Protein AF-0000000077536628 (afdb_homodimer)

Nearest PDB structures (foldseek):
  3d8p-assembly1_A  TM=7.858E-01  e=2.290E-11  Staphylococcus aureus subsp. aureus Mu50
  3d8p-assembly2_B  TM=7.811E-01  e=2.752E-11  Staphylococcus aureus subsp. aureus Mu50
  2fia-assembly1_A  TM=7.772E-01  e=4.572E-08  Enterococcus faecalis V583
  2vzy-assembly1_D  TM=6.777E-01  e=1.296E-07  Mycobacterium tuberculosis H37Rv
  2wpw-assembly3_C  TM=7.187E-01  e=2.455E-06  Streptomyces clavuligerus

pLDDT: mean 95.27, std 11.76, range [29.58, 98.94]

Secondary structure (DSSP, 8-state):
-------PPPEEEE--TTHHHHHHHHHHHHHHHHH---HHHHHHHHHHHHHHHHH--TTT-EEEEEEETTEEEEEEEEEE-SSTTEEEEEEEEE-GGGTTTTHHHHHHHHHHHHHHHHT-SEEEEEEETT-HHHHHHHHHHT-EEEEEEEE-TTSS-EEEEEEEEE---/-------PPPEEEE--TTHHHHHHHHHHHHHHHHH---HHHHHHHHHHHHHHHHH--TTT-EEEEEEETTEEEEEEEEEE-SSTTEEEEEEEEE-GGGTTTTHHHHHHHHHHHHHHHHT-SEEEEEEETT-HHHHHHHHHHT-EEEEEEEE-TTSS-EEEEEEEEE---

Radius of gyration: 22.09 Å; Cα contacts (8 Å, |Δi|>4): 638; chains: 2; bounding box: 43×66×66 Å

Organism: Fusarium solani (NCBI:txid169388)

Foldseek 3Di:
DPPPPPQFDKDKDFDDPPVLVVLLVVCQVCCCVPPVFACVVSVVSNVVSVCCVVPPDPLAKTKMFIDTPNHTFWIKIWAPDPDPLEIEIDRTDGDPVCPPVCPSLVRVVVRLVSSVSSRRFKYKYKDWPVPVSNVVSCVVVAKDWDDKDWDCSGPDTTIMTMIMHGNND/DPPPPPQFDKDKDFDDPPVLVVLLVVCQVCCCVPPVFACVVSVVSNVVSVCCVVPPDPLAKTKMFIDTPNHTFWIKIWAPDPDPLEIEIDRTDGDPVCPPVCPSLVRVVVRLVSSVSSRRFKYKYKDWPVPVSNVVSCVVVAKDWDDKDWDCSGPDTTIMTMIMHGNPD

Sequence (338 aa):
MTSLHPSSQIIIRTHRSGDMGLITQRHGILYSKEYGFDQRFEALIARITADFIDNLQPNLERCWIAEKDDEFLGCIMLVHDKQPGVAKLRLLLVEEKARGLGVGSSLIQQCITFAKEAGYTRINLWTQSMLEGARRLYSKAGFKLVEKEDHDSWGVKMTGEMWQMDLTNMTSLHPSSQIIIRTHRSGDMGLITQRHGILYSKEYGFDQRFEALIARITADFIDNLQPNLERCWIAEKDDEFLGCIMLVHDKQPGVAKLRLLLVEEKARGLGVGSSLIQQCITFAKEAGYTRINLWTQSMLEGARRLYSKAGFKLVEKEDHDSWGVKMTGEMWQMDLTN

Structure (mmCIF, N/CA/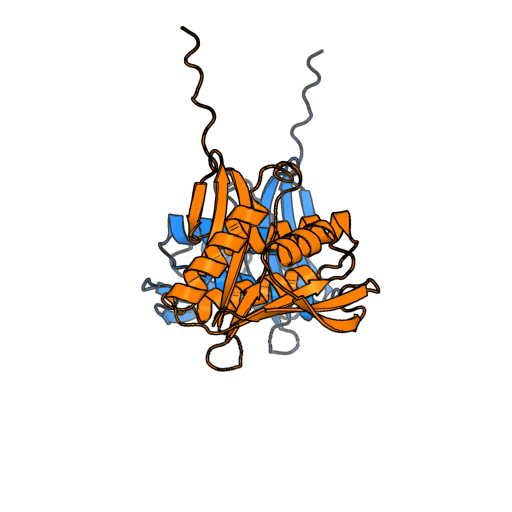C/O backbone):
data_AF-0000000077536628-model_v1
#
loop_
_entity.id
_entity.type
_entity.pdbx_description
1 polymer 'Acyl-CoA N-acyltransferase'
#
loop_
_atom_site.group_PDB
_atom_site.id
_atom_site.type_symbol
_atom_site.label_atom_id
_atom_site.label_alt_id
_atom_site.label_comp_id
_atom_site.label_asym_id
_atom_site.label_entity_id
_atom_site.label_seq_id
_atom_site.pdbx_PDB_ins_code
_atom_site.Cartn_x
_atom_site.Cartn_y
_atom_site.Cartn_z
_atom_site.occupancy
_atom_site.B_iso_or_equiv
_atom_site.auth_seq_id
_atom_site.auth_comp_id
_atom_site.auth_asym_id
_atom_site.auth_atom_id
_atom_site.pdbx_PDB_model_num
ATOM 1 N N . MET A 1 1 ? -10.039 -30.844 31.688 1 29.58 1 MET A N 1
ATOM 2 C CA . MET A 1 1 ? -10.188 -31.078 30.266 1 29.58 1 MET A CA 1
ATOM 3 C C . MET A 1 1 ? -9.625 -29.922 29.453 1 29.58 1 MET A C 1
ATOM 5 O O . MET A 1 1 ? -10.133 -28.797 29.531 1 29.58 1 MET A O 1
ATOM 9 N N . THR A 1 2 ? -8.305 -29.797 29.312 1 35.03 2 THR A N 1
ATOM 10 C CA . THR A 1 2 ? -7.574 -28.75 28.609 1 35.03 2 THR A CA 1
ATOM 11 C C . THR A 1 2 ? -8.148 -28.547 27.203 1 35.03 2 THR A C 1
ATOM 13 O O . THR A 1 2 ? -8.141 -29.453 26.391 1 35.03 2 THR A O 1
ATOM 16 N N . SER A 1 3 ? -9.211 -27.844 27.125 1 37.62 3 SER A N 1
ATOM 17 C CA . SER A 1 3 ? -9.844 -27.562 25.844 1 37.62 3 SER A CA 1
ATOM 18 C C . SER A 1 3 ? -8.797 -27.219 24.781 1 37.62 3 SER A C 1
ATOM 20 O O . SER A 1 3 ? -8.086 -26.219 24.906 1 37.62 3 SER A O 1
ATOM 22 N N . LEU A 1 4 ? -8.023 -28.172 24.281 1 40.53 4 LEU A N 1
ATOM 23 C CA . LEU A 1 4 ? -7.133 -28.031 23.141 1 40.53 4 LEU A CA 1
ATOM 24 C C . LEU A 1 4 ? -7.738 -27.094 22.094 1 40.53 4 LEU A C 1
ATOM 26 O O . LEU A 1 4 ? -8.828 -27.344 21.578 1 40.53 4 LEU A O 1
ATOM 30 N N . HIS A 1 5 ? -7.672 -25.828 22.172 1 43.94 5 HIS A N 1
ATOM 31 C CA . HIS A 1 5 ? -8.039 -25 21.031 1 43.94 5 HIS A CA 1
ATOM 32 C C . HIS A 1 5 ? -7.781 -25.719 19.719 1 43.94 5 HIS A C 1
ATOM 34 O O . HIS A 1 5 ? -6.656 -26.156 19.453 1 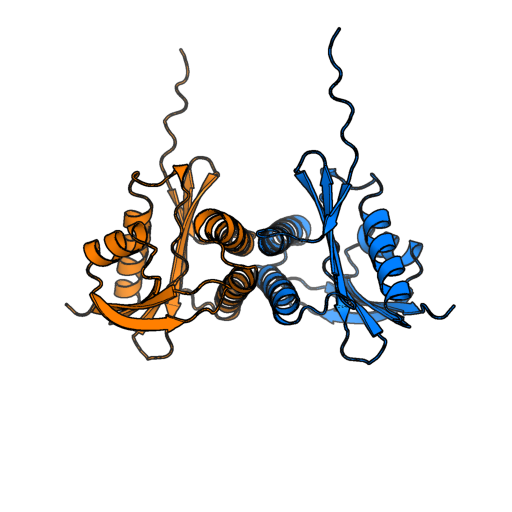43.94 5 HIS A O 1
ATOM 40 N N . PRO A 1 6 ? -8.594 -26.453 19.016 1 48.59 6 PRO A N 1
ATOM 41 C CA . PRO A 1 6 ? -8.328 -27.188 17.766 1 48.59 6 PRO A CA 1
ATOM 42 C C . PRO A 1 6 ? -7.383 -26.438 16.844 1 48.59 6 PRO A C 1
ATOM 44 O O . PRO A 1 6 ? -7.352 -25.203 16.828 1 48.59 6 PRO A O 1
ATOM 47 N N . SER A 1 7 ? -6.105 -26.859 16.594 1 56.34 7 SER A N 1
ATOM 48 C CA . SER A 1 7 ? -5.145 -26.328 15.641 1 56.34 7 SER A CA 1
ATOM 49 C C . SER A 1 7 ? -5.848 -25.641 14.469 1 56.34 7 SER A C 1
ATOM 51 O O . SER A 1 7 ? -6.586 -26.297 13.719 1 56.34 7 SER A O 1
ATOM 53 N N . SER A 1 8 ? -6.145 -24.406 14.508 1 74.25 8 SER A N 1
ATOM 54 C CA . SER A 1 8 ? -6.914 -23.672 13.508 1 74.25 8 SER A CA 1
ATOM 55 C C . SER A 1 8 ? -6.371 -23.906 12.109 1 74.25 8 SER A C 1
ATOM 57 O O . SER A 1 8 ? -5.168 -24.109 11.922 1 74.25 8 SER A O 1
ATOM 59 N N . GLN A 1 9 ? -7.125 -24.359 11.195 1 89.69 9 GLN A N 1
ATOM 60 C CA . GLN A 1 9 ? -6.836 -24.672 9.805 1 89.69 9 GLN A CA 1
ATOM 61 C C . GLN A 1 9 ? -6.5 -23.406 9.016 1 89.69 9 GLN A C 1
ATOM 63 O O . GLN A 1 9 ? -6.977 -22.312 9.344 1 89.69 9 GLN A O 1
ATOM 68 N N . ILE A 1 10 ? -5.504 -23.5 8.148 1 95.31 10 ILE A N 1
ATOM 69 C CA . ILE A 1 10 ? -5.23 -22.438 7.184 1 95.31 10 ILE A CA 1
ATOM 70 C C . ILE A 1 10 ? -6.465 -22.203 6.312 1 95.31 10 ILE A C 1
ATOM 72 O O . ILE A 1 10 ? -7.059 -23.141 5.797 1 95.31 10 ILE A O 1
ATOM 76 N N . ILE A 1 11 ? -6.887 -21.031 6.262 1 96.88 11 ILE A N 1
ATOM 77 C CA . ILE A 1 11 ? -8.008 -20.688 5.395 1 96.88 11 ILE A CA 1
ATOM 78 C C . ILE A 1 11 ? -7.531 -19.781 4.262 1 96.88 11 ILE A C 1
ATOM 80 O O . ILE A 1 11 ? -6.602 -18.984 4.441 1 96.88 11 ILE A O 1
ATOM 84 N N . ILE A 1 12 ? -8.102 -19.844 3.105 1 98.06 12 ILE A N 1
ATOM 85 C CA . ILE A 1 12 ? -7.891 -18.953 1.968 1 98.06 12 ILE A CA 1
ATOM 86 C C . ILE A 1 12 ? -9.156 -18.141 1.709 1 98.06 12 ILE A C 1
ATOM 88 O O . ILE A 1 12 ? -10.234 -18.703 1.517 1 98.06 12 ILE A O 1
ATOM 92 N N . ARG A 1 13 ? -9.047 -16.891 1.772 1 98.25 13 ARG A N 1
ATOM 93 C CA . ARG A 1 13 ? -10.18 -15.992 1.573 1 98.25 13 ARG A CA 1
ATOM 94 C C . ARG A 1 13 ? -9.859 -14.93 0.526 1 98.25 13 ARG A C 1
ATOM 96 O O . ARG A 1 13 ? -8.703 -14.773 0.128 1 98.25 13 ARG A O 1
ATOM 103 N N . THR A 1 14 ? -10.93 -14.203 0.078 1 98.19 14 THR A N 1
ATOM 104 C CA . THR A 1 14 ? -10.711 -13.055 -0.791 1 98.19 14 THR A CA 1
ATOM 105 C C . THR A 1 14 ? -10.367 -11.812 0.03 1 98.19 14 THR A C 1
ATOM 107 O O . THR A 1 14 ? -10.406 -11.852 1.262 1 98.19 14 THR A O 1
ATOM 110 N N . HIS A 1 15 ? -9.977 -10.75 -0.662 1 98.44 15 HIS A N 1
ATOM 111 C CA . HIS A 1 15 ? -9.406 -9.578 0.001 1 98.44 15 HIS A CA 1
ATOM 112 C C . HIS A 1 15 ? -10.477 -8.766 0.706 1 98.44 15 HIS A C 1
ATOM 114 O O . HIS A 1 15 ? -11.641 -8.766 0.292 1 98.44 15 HIS A O 1
ATOM 120 N N . ARG A 1 16 ? -10.109 -8.102 1.769 1 98.06 16 ARG A N 1
ATOM 121 C CA . ARG A 1 16 ? -10.898 -7.121 2.508 1 98.06 16 ARG A CA 1
ATOM 122 C C . ARG A 1 16 ? -10.109 -5.832 2.717 1 98.06 16 ARG A C 1
ATOM 124 O O . ARG A 1 16 ? -8.93 -5.754 2.361 1 98.06 16 ARG A O 1
ATOM 131 N N . SER A 1 17 ? -10.82 -4.82 3.322 1 98.25 17 SER A N 1
ATOM 132 C CA . SER A 1 17 ? -10.164 -3.547 3.586 1 98.25 17 SER A CA 1
ATOM 133 C C . SER A 1 17 ? -8.891 -3.74 4.398 1 98.25 17 SER A C 1
ATOM 135 O O . SER A 1 17 ? -8.883 -4.469 5.395 1 98.25 17 SER A O 1
ATOM 137 N N . GLY A 1 18 ? -7.855 -3.162 3.939 1 98.69 18 GLY A N 1
ATOM 138 C CA . GLY A 1 18 ? -6.566 -3.254 4.613 1 98.69 18 GLY A CA 1
ATOM 139 C C . GLY A 1 18 ? -5.633 -4.262 3.977 1 98.69 18 GLY A C 1
ATOM 140 O O . GLY A 1 18 ? -4.414 -4.176 4.145 1 98.69 18 GLY A O 1
ATOM 141 N N . ASP A 1 19 ? -6.156 -5.207 3.232 1 98.88 19 ASP A N 1
ATOM 142 C CA . ASP A 1 19 ? -5.348 -6.301 2.703 1 98.88 19 ASP A CA 1
ATOM 143 C C . ASP A 1 19 ? -4.375 -5.801 1.639 1 98.88 19 ASP A C 1
ATOM 145 O O . ASP A 1 19 ? -3.25 -6.297 1.534 1 98.88 19 ASP A O 1
ATOM 149 N N . MET A 1 20 ? -4.793 -4.809 0.819 1 98.94 20 MET A N 1
ATOM 150 C CA . MET A 1 20 ? -3.887 -4.281 -0.196 1 98.94 20 MET A CA 1
ATOM 151 C C . MET A 1 20 ? -2.674 -3.619 0.449 1 98.94 20 MET A C 1
ATOM 153 O O . MET A 1 20 ? -1.545 -3.799 -0.012 1 98.94 20 MET A O 1
ATOM 157 N N . GLY A 1 21 ? -2.945 -2.887 1.506 1 98.94 21 GLY A N 1
ATOM 158 C CA . GLY A 1 21 ? -1.84 -2.32 2.262 1 98.94 21 GLY A CA 1
ATOM 159 C C . GLY A 1 21 ? -0.946 -3.373 2.891 1 98.94 21 GLY A C 1
ATOM 160 O O . GLY A 1 21 ? 0.279 -3.234 2.891 1 98.94 21 GLY A O 1
ATOM 161 N N . LEU A 1 22 ? -1.545 -4.402 3.436 1 98.88 22 LEU A N 1
ATOM 162 C CA . LEU A 1 22 ? -0.787 -5.48 4.059 1 98.88 22 LEU A CA 1
ATOM 163 C C . LEU A 1 22 ? 0.107 -6.18 3.041 1 98.88 22 LEU A C 1
ATOM 165 O O . LEU A 1 22 ? 1.285 -6.426 3.307 1 98.88 22 LEU A O 1
ATOM 169 N N . ILE A 1 23 ? -0.472 -6.508 1.891 1 98.94 23 ILE A N 1
ATOM 170 C CA . ILE A 1 23 ? 0.288 -7.117 0.804 1 98.94 23 ILE A CA 1
ATOM 171 C C . ILE A 1 23 ? 1.48 -6.23 0.45 1 98.94 23 ILE A C 1
ATOM 173 O O . ILE A 1 23 ? 2.609 -6.715 0.343 1 98.94 23 ILE A O 1
ATOM 177 N N . THR A 1 24 ? 1.251 -4.941 0.312 1 98.94 24 THR A N 1
ATOM 178 C CA . THR A 1 24 ? 2.291 -3.98 -0.038 1 98.94 24 THR A CA 1
ATOM 179 C C . THR A 1 24 ? 3.363 -3.926 1.045 1 98.94 24 THR A C 1
ATOM 181 O O . THR A 1 24 ? 4.559 -3.969 0.746 1 98.94 24 THR A O 1
ATOM 184 N N . GLN A 1 25 ? 2.943 -3.902 2.293 1 98.94 25 GLN A N 1
ATOM 185 C CA . GLN A 1 25 ? 3.85 -3.814 3.432 1 98.94 25 GLN A CA 1
ATOM 186 C C . GLN A 1 25 ? 4.758 -5.039 3.508 1 98.94 25 GLN A C 1
ATOM 188 O O . GLN A 1 25 ? 5.977 -4.91 3.639 1 98.94 25 GLN A O 1
ATOM 193 N N . ARG A 1 26 ? 4.156 -6.211 3.441 1 98.88 26 ARG A N 1
ATOM 194 C CA . ARG A 1 26 ? 4.918 -7.441 3.611 1 98.88 26 ARG A CA 1
ATOM 195 C C . ARG A 1 26 ? 5.91 -7.633 2.471 1 98.88 26 ARG A C 1
ATOM 197 O O . ARG A 1 26 ? 7.051 -8.047 2.693 1 98.88 26 ARG A O 1
ATOM 204 N N . HIS A 1 27 ? 5.484 -7.328 1.21 1 98.88 27 HIS A N 1
ATOM 205 C CA . HIS A 1 27 ? 6.43 -7.359 0.101 1 98.88 27 HIS A CA 1
ATOM 206 C C . HIS A 1 27 ? 7.594 -6.402 0.339 1 98.88 27 HIS A C 1
ATOM 208 O O . HIS A 1 27 ? 8.758 -6.777 0.175 1 98.88 27 HIS A O 1
ATOM 214 N N . GLY A 1 28 ? 7.262 -5.148 0.715 1 98.81 28 GLY A N 1
ATOM 215 C CA . GLY A 1 28 ? 8.305 -4.164 0.958 1 98.81 28 GLY A CA 1
ATOM 216 C C . GLY A 1 28 ? 9.32 -4.613 1.99 1 98.81 28 GLY A C 1
ATOM 217 O O . GLY A 1 28 ? 10.531 -4.477 1.78 1 98.81 28 GLY A O 1
ATOM 218 N N . ILE A 1 29 ? 8.867 -5.172 3.096 1 98.69 29 ILE A N 1
ATOM 219 C CA . ILE A 1 29 ? 9.727 -5.566 4.203 1 98.69 29 ILE A CA 1
ATOM 220 C C . ILE A 1 29 ? 10.562 -6.781 3.799 1 98.69 29 ILE A C 1
ATOM 222 O O . ILE A 1 29 ? 11.789 -6.766 3.906 1 98.69 29 ILE A O 1
ATOM 226 N N . LEU A 1 30 ? 9.93 -7.844 3.32 1 98.5 30 LEU A N 1
ATOM 227 C CA . LEU A 1 30 ? 10.602 -9.125 3.086 1 98.5 30 LEU A CA 1
ATOM 228 C C . LEU A 1 30 ? 11.633 -9 1.972 1 98.5 30 LEU A C 1
ATOM 230 O O . LEU A 1 30 ? 12.742 -9.531 2.088 1 98.5 30 LEU A O 1
ATOM 234 N N . TYR A 1 31 ? 11.305 -8.305 0.866 1 98.44 31 TYR A N 1
ATOM 235 C CA . TYR A 1 31 ? 12.203 -8.211 -0.277 1 98.44 31 TYR A CA 1
ATOM 236 C C . TYR A 1 31 ? 13.375 -7.285 0.027 1 98.44 31 TYR A C 1
ATOM 238 O O . TYR A 1 31 ? 14.484 -7.496 -0.466 1 98.44 31 TYR A O 1
ATOM 246 N N . SER A 1 32 ? 13.133 -6.242 0.83 1 98.44 32 SER A N 1
ATOM 247 C CA . SER A 1 32 ? 14.25 -5.434 1.297 1 98.44 32 SER A CA 1
ATOM 248 C C . SER A 1 32 ? 15.18 -6.238 2.199 1 98.44 32 SER A C 1
ATOM 250 O O . SER A 1 32 ? 16.391 -6.246 2.002 1 98.44 32 SER A O 1
ATOM 252 N N . LYS A 1 33 ? 14.617 -6.953 3.117 1 98.12 33 LYS A N 1
ATOM 253 C CA . LYS A 1 33 ? 15.375 -7.707 4.109 1 98.12 33 LYS A CA 1
ATOM 254 C C . LYS A 1 33 ? 16.141 -8.859 3.463 1 98.12 33 LYS A C 1
ATOM 256 O O . LYS A 1 33 ? 17.312 -9.07 3.752 1 98.12 33 LYS A O 1
ATOM 261 N N . GLU A 1 34 ? 15.516 -9.586 2.584 1 97.31 34 GLU A N 1
ATOM 262 C CA . GLU A 1 34 ? 16.078 -10.828 2.072 1 97.31 34 GLU A CA 1
ATOM 263 C C . GLU A 1 34 ? 16.922 -10.586 0.824 1 97.31 34 GLU A C 1
ATOM 265 O O . GLU A 1 34 ? 17.891 -11.305 0.564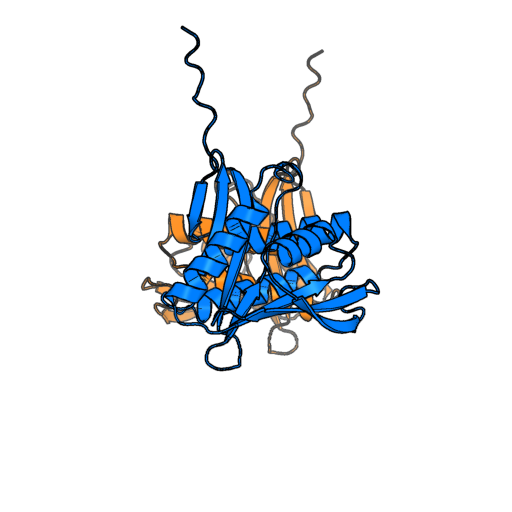 1 97.31 34 GLU A O 1
ATOM 270 N N . TYR A 1 35 ? 16.578 -9.516 0.059 1 97.5 35 TYR A N 1
ATOM 271 C CA . TYR A 1 35 ? 17.219 -9.422 -1.254 1 97.5 35 TYR A CA 1
ATOM 272 C C . TYR A 1 35 ? 17.797 -8.031 -1.477 1 97.5 35 TYR A C 1
ATOM 274 O O . TYR A 1 35 ? 18.391 -7.762 -2.523 1 97.5 35 TYR A O 1
ATOM 282 N N . GLY A 1 36 ? 17.562 -7.09 -0.567 1 98 36 GLY A N 1
ATOM 283 C CA . GLY A 1 36 ? 18.172 -5.77 -0.633 1 98 36 GLY A CA 1
ATOM 284 C C . GLY A 1 36 ? 17.453 -4.824 -1.572 1 98 36 GLY A C 1
ATOM 285 O O . GLY A 1 36 ? 18.016 -3.814 -1.998 1 98 36 GLY A O 1
ATOM 286 N N . PHE A 1 37 ? 16.203 -5.125 -1.938 1 98.31 37 PHE A N 1
ATOM 287 C CA . PHE A 1 37 ? 15.445 -4.238 -2.82 1 98.31 37 PHE A CA 1
ATOM 288 C C . PHE A 1 37 ? 15.18 -2.898 -2.143 1 98.31 37 PHE A C 1
ATOM 290 O O . PHE A 1 37 ? 14.867 -2.854 -0.95 1 98.31 37 PHE A O 1
ATOM 297 N N . ASP A 1 38 ? 15.281 -1.852 -2.945 1 97.94 38 ASP A N 1
ATOM 298 C CA . ASP A 1 38 ? 14.977 -0.547 -2.367 1 97.94 38 ASP A CA 1
ATOM 299 C C . ASP A 1 38 ? 13.477 -0.258 -2.422 1 97.94 38 ASP A C 1
ATOM 301 O O . ASP A 1 38 ? 12.688 -1.119 -2.814 1 97.94 38 ASP A O 1
ATOM 305 N N . GLN A 1 39 ? 13.055 0.885 -2.041 1 98.44 39 GLN A N 1
ATOM 306 C CA . GLN A 1 39 ? 11.648 1.199 -1.777 1 98.44 39 GLN A CA 1
ATOM 307 C C . GLN A 1 39 ? 10.867 1.337 -3.078 1 98.44 39 GLN A C 1
ATOM 309 O O . GLN A 1 39 ? 9.633 1.344 -3.064 1 98.44 39 GLN A O 1
ATOM 314 N N . ARG A 1 40 ? 11.547 1.496 -4.176 1 98.56 40 ARG A N 1
ATOM 315 C CA . ARG A 1 40 ? 10.852 1.557 -5.457 1 98.56 40 ARG A CA 1
ATOM 316 C C . ARG A 1 40 ? 10.086 0.268 -5.723 1 98.56 40 ARG A C 1
ATOM 318 O O . ARG A 1 40 ? 9.062 0.28 -6.41 1 98.56 40 ARG A O 1
ATOM 325 N N . PHE A 1 41 ? 10.578 -0.855 -5.164 1 98.81 41 PHE A N 1
ATOM 326 C CA . PHE A 1 41 ? 9.844 -2.113 -5.273 1 98.81 41 PHE A CA 1
ATOM 327 C C . PHE A 1 41 ? 8.523 -2.041 -4.52 1 98.81 41 PHE A C 1
ATOM 329 O O . PHE A 1 41 ? 7.488 -2.463 -5.031 1 98.81 41 PHE A O 1
ATOM 336 N N . GLU A 1 42 ? 8.531 -1.554 -3.281 1 98.88 42 GLU A N 1
ATOM 337 C CA . GLU A 1 42 ? 7.305 -1.352 -2.51 1 98.88 42 GLU A CA 1
ATOM 338 C C . GLU A 1 42 ? 6.324 -0.454 -3.258 1 98.88 42 GLU A C 1
ATOM 340 O O . GLU A 1 42 ? 5.113 -0.7 -3.246 1 98.88 42 GLU A O 1
ATOM 345 N N . ALA A 1 43 ? 6.816 0.569 -3.949 1 98.94 43 ALA A N 1
ATOM 346 C CA . ALA A 1 43 ? 5.977 1.451 -4.754 1 98.94 43 ALA A CA 1
ATOM 347 C C . ALA A 1 43 ? 5.32 0.688 -5.902 1 98.94 43 ALA A C 1
ATOM 349 O O . ALA A 1 43 ? 4.156 0.925 -6.227 1 98.94 43 ALA A O 1
ATOM 350 N N . LEU A 1 44 ? 6.113 -0.176 -6.527 1 98.88 44 LEU A N 1
ATOM 351 C CA . LEU A 1 44 ? 5.559 -1.002 -7.598 1 98.88 44 LEU A CA 1
ATOM 352 C C . LEU A 1 44 ? 4.398 -1.847 -7.082 1 98.88 44 LEU A C 1
ATOM 354 O O . LEU A 1 44 ? 3.344 -1.912 -7.715 1 98.88 44 LEU A O 1
ATOM 358 N N . ILE A 1 45 ? 4.586 -2.502 -5.918 1 98.94 45 ILE A N 1
ATOM 359 C CA . ILE A 1 45 ? 3.537 -3.332 -5.336 1 98.94 45 ILE A CA 1
ATOM 360 C C . ILE A 1 45 ? 2.305 -2.479 -5.051 1 98.94 45 ILE A C 1
ATOM 362 O O . ILE A 1 45 ? 1.177 -2.896 -5.32 1 98.94 45 ILE A O 1
ATOM 366 N N . ALA A 1 46 ? 2.5 -1.315 -4.473 1 98.94 46 ALA A N 1
ATOM 367 C CA . ALA A 1 46 ? 1.396 -0.399 -4.199 1 98.94 46 ALA A CA 1
ATOM 368 C C . ALA A 1 46 ? 0.625 -0.076 -5.477 1 98.94 46 ALA A C 1
ATOM 370 O O . ALA A 1 46 ? -0.606 -0.017 -5.469 1 98.94 46 ALA A O 1
ATOM 371 N N . ARG A 1 47 ? 1.314 0.164 -6.559 1 98.88 47 ARG A N 1
ATOM 372 C CA . ARG A 1 47 ? 0.661 0.47 -7.824 1 98.88 47 ARG A CA 1
ATOM 373 C C . ARG A 1 47 ? -0.137 -0.726 -8.336 1 98.88 47 ARG A C 1
ATOM 375 O O . ARG A 1 47 ? -1.251 -0.567 -8.836 1 98.88 47 ARG A O 1
ATOM 382 N N . ILE A 1 48 ? 0.444 -1.865 -8.211 1 98.88 48 ILE A N 1
ATOM 383 C CA . ILE A 1 48 ? -0.238 -3.076 -8.656 1 98.88 48 ILE A CA 1
ATOM 384 C C . ILE A 1 48 ? -1.531 -3.258 -7.863 1 98.88 48 ILE A C 1
ATOM 386 O O . ILE A 1 48 ? -2.59 -3.514 -8.445 1 98.88 48 ILE A O 1
ATOM 390 N N . THR A 1 49 ? -1.493 -3.111 -6.52 1 98.94 49 THR A N 1
ATOM 391 C CA . THR A 1 49 ? -2.67 -3.328 -5.684 1 98.94 49 THR A CA 1
ATOM 392 C C . THR A 1 49 ? -3.711 -2.238 -5.922 1 98.94 49 THR A C 1
ATOM 394 O O . THR A 1 49 ? -4.914 -2.504 -5.887 1 98.94 49 THR A O 1
ATOM 397 N N . ALA A 1 50 ? -3.258 -1.003 -6.152 1 98.94 50 ALA A N 1
ATOM 398 C CA . ALA A 1 50 ? -4.188 0.077 -6.477 1 98.94 50 ALA A CA 1
ATOM 399 C C . ALA A 1 50 ? -4.906 -0.196 -7.797 1 98.94 50 ALA A C 1
ATOM 401 O O . ALA A 1 50 ? -6.125 -0.039 -7.891 1 98.94 50 ALA A O 1
ATOM 402 N N . ASP A 1 51 ? -4.164 -0.581 -8.836 1 98.81 51 ASP A N 1
ATOM 403 C CA . ASP A 1 51 ? -4.746 -0.909 -10.133 1 98.81 51 ASP A CA 1
ATOM 404 C C . ASP A 1 51 ? -5.777 -2.027 -10 1 98.81 51 ASP A C 1
ATOM 406 O O . ASP A 1 51 ? -6.82 -1.994 -10.656 1 98.81 51 ASP A O 1
ATOM 410 N N . PHE A 1 52 ? -5.457 -2.998 -9.242 1 98.88 52 PHE A N 1
ATOM 411 C CA . PHE A 1 52 ? -6.355 -4.125 -9.023 1 98.88 52 PHE A CA 1
ATOM 412 C C . PHE A 1 52 ? -7.711 -3.645 -8.508 1 98.88 52 PHE A C 1
ATOM 414 O O . PHE A 1 52 ? -8.75 -4.012 -9.055 1 98.88 52 PHE A O 1
ATOM 421 N N . ILE A 1 53 ? -7.664 -2.807 -7.488 1 98.81 53 ILE A N 1
ATOM 422 C CA . ILE A 1 53 ? -8.898 -2.318 -6.891 1 98.81 53 ILE A CA 1
ATOM 423 C C . ILE A 1 53 ? -9.656 -1.448 -7.895 1 98.81 53 ILE A C 1
ATOM 425 O O . ILE A 1 53 ? -10.859 -1.614 -8.086 1 98.81 53 ILE A O 1
ATOM 429 N N . ASP A 1 54 ? -8.93 -0.592 -8.57 1 98.19 54 ASP A N 1
ATOM 430 C CA . ASP A 1 54 ? -9.547 0.407 -9.438 1 98.19 54 ASP A CA 1
ATOM 431 C C . ASP A 1 54 ? -10.18 -0.246 -10.664 1 98.19 54 ASP A C 1
ATOM 433 O O . ASP A 1 54 ? -11.148 0.274 -11.219 1 98.19 54 ASP A O 1
ATOM 437 N N . ASN A 1 55 ? -9.648 -1.385 -11.055 1 97.5 55 ASN A N 1
ATOM 438 C CA . ASN A 1 55 ? -10.07 -1.981 -12.312 1 97.5 55 ASN A CA 1
ATOM 439 C C . ASN A 1 55 ? -10.688 -3.361 -12.109 1 97.5 55 ASN A C 1
ATOM 441 O O . ASN A 1 55 ? -10.867 -4.117 -13.062 1 97.5 55 ASN A O 1
ATOM 445 N N . LEU A 1 56 ? -11.039 -3.691 -10.984 1 98 56 LEU A N 1
ATOM 446 C CA . LEU A 1 56 ? -11.422 -5.051 -10.609 1 98 56 LEU A CA 1
ATOM 447 C C . LEU A 1 56 ? -12.625 -5.516 -11.422 1 98 56 LEU A C 1
ATOM 449 O O . LEU A 1 56 ? -13.664 -4.859 -11.43 1 98 56 LEU A O 1
ATOM 453 N N . GLN A 1 57 ? -12.43 -6.527 -12.164 1 97.69 57 GLN A N 1
ATOM 454 C CA . GLN A 1 57 ? -13.5 -7.332 -12.734 1 97.69 57 GLN A CA 1
ATOM 455 C C . GLN A 1 57 ? -13.664 -8.648 -11.984 1 97.69 57 GLN A C 1
ATOM 457 O O . GLN A 1 57 ? -12.953 -9.617 -12.25 1 97.69 57 GLN A O 1
ATOM 462 N N . PRO A 1 58 ? -14.664 -8.742 -11.133 1 96.94 58 PRO A N 1
ATOM 463 C CA . PRO A 1 58 ? -14.742 -9.836 -10.156 1 96.94 58 PRO A CA 1
ATOM 464 C C . PRO A 1 58 ? -14.875 -11.203 -10.82 1 96.94 58 PRO A C 1
ATOM 466 O O . PRO A 1 58 ? -14.539 -12.227 -10.211 1 96.94 58 PRO A O 1
ATOM 469 N N . ASN A 1 59 ? -15.375 -11.281 -11.992 1 97.31 59 ASN A N 1
ATOM 470 C CA . ASN A 1 59 ? -15.516 -12.555 -12.695 1 97.31 59 ASN A CA 1
ATOM 471 C C . ASN A 1 59 ? -14.211 -12.977 -13.359 1 97.31 59 ASN A C 1
ATOM 473 O O . ASN A 1 59 ? -14.07 -14.125 -13.781 1 97.31 59 ASN A O 1
ATOM 477 N N . LEU A 1 60 ? -13.188 -12.062 -13.461 1 98.31 60 LEU A N 1
ATOM 478 C CA . LEU A 1 60 ? -11.977 -12.336 -14.219 1 98.31 60 LEU A CA 1
ATOM 479 C C . LEU A 1 60 ? -10.742 -12.195 -13.336 1 98.31 60 LEU A C 1
ATOM 481 O O . LEU A 1 60 ? -9.664 -12.68 -13.688 1 98.31 60 LEU A O 1
ATOM 485 N N . GLU A 1 61 ? -10.844 -11.477 -12.258 1 98.81 61 GLU A N 1
ATOM 486 C CA . GLU A 1 61 ? -9.703 -11.148 -11.406 1 98.81 61 GLU A CA 1
ATOM 487 C C . GLU A 1 61 ? -10 -11.469 -9.938 1 98.81 61 GLU A C 1
ATOM 489 O O . GLU A 1 61 ? -11.156 -11.391 -9.508 1 98.81 61 GLU A O 1
ATOM 494 N N . ARG A 1 62 ? -9.008 -11.789 -9.234 1 98.75 62 ARG A N 1
ATOM 495 C CA . ARG A 1 62 ? -9.211 -12.102 -7.828 1 98.75 62 ARG A CA 1
ATOM 496 C C . ARG A 1 62 ? -7.902 -12.023 -7.051 1 98.75 62 ARG A C 1
ATOM 498 O O . ARG A 1 62 ? -6.828 -12.266 -7.609 1 98.75 62 ARG A O 1
ATOM 505 N N . CYS A 1 63 ? -7.98 -11.656 -5.832 1 98.94 63 CYS A N 1
ATOM 506 C CA . CYS A 1 63 ? -6.895 -11.695 -4.859 1 98.94 63 CYS A CA 1
ATOM 507 C C . CYS A 1 63 ? -7.215 -12.648 -3.717 1 98.94 63 CYS A C 1
ATOM 509 O O . CYS A 1 63 ? -8.289 -12.562 -3.115 1 98.94 63 CYS A O 1
ATOM 511 N N . TRP A 1 64 ? -6.34 -13.539 -3.449 1 98.88 64 TRP A N 1
ATOM 512 C CA . TRP A 1 64 ? -6.52 -14.484 -2.354 1 98.88 64 TRP A CA 1
ATOM 513 C C . TRP A 1 64 ? -5.516 -14.227 -1.235 1 98.88 64 TRP A C 1
ATOM 515 O O . TRP A 1 64 ? -4.352 -13.914 -1.498 1 98.88 64 TRP A O 1
ATOM 525 N N . ILE A 1 65 ? -5.973 -14.383 -0.047 1 98.88 65 ILE A N 1
ATOM 526 C CA .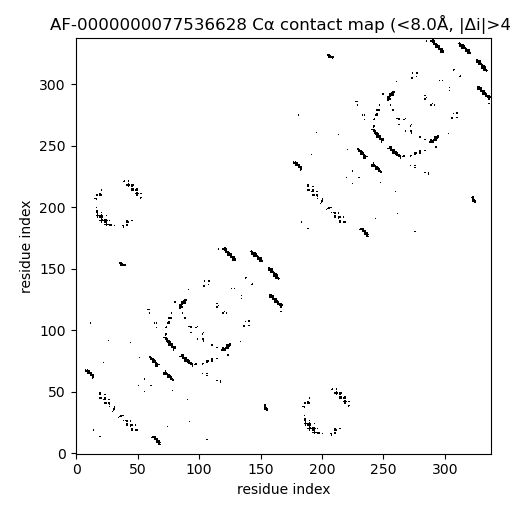 ILE A 1 65 ? -5.176 -14.258 1.17 1 98.88 65 ILE A CA 1
ATOM 527 C C . ILE A 1 65 ? -5.234 -15.57 1.956 1 98.88 65 ILE A C 1
ATOM 529 O O . ILE A 1 65 ? -6.32 -16.062 2.268 1 98.88 65 ILE A O 1
ATOM 533 N N . ALA A 1 66 ? -4.094 -16.125 2.229 1 98.81 66 ALA A N 1
ATOM 534 C CA . ALA A 1 66 ? -4 -17.25 3.154 1 98.81 66 ALA A CA 1
ATOM 535 C C . ALA A 1 66 ? -3.785 -16.766 4.586 1 98.81 66 ALA A C 1
ATOM 537 O O . ALA A 1 66 ? -2.92 -15.922 4.84 1 98.81 66 ALA A O 1
ATOM 538 N N . GLU A 1 67 ? -4.555 -17.234 5.48 1 98.06 67 GLU A N 1
ATOM 539 C CA . GLU A 1 67 ? -4.418 -16.812 6.871 1 98.06 67 GLU A CA 1
ATOM 540 C C . GLU A 1 67 ? -4.691 -17.969 7.832 1 98.06 67 GLU A C 1
ATOM 542 O O . GLU A 1 67 ? -5.328 -18.953 7.453 1 98.06 67 GLU A O 1
ATOM 547 N N . LYS A 1 68 ? -4.18 -17.922 8.977 1 96.88 68 LYS A N 1
ATOM 548 C CA . LYS A 1 68 ? -4.43 -18.812 10.102 1 96.88 68 LYS A CA 1
ATOM 549 C C . LYS A 1 68 ? -4.594 -18.031 11.406 1 96.88 68 LYS A C 1
ATOM 551 O O . LYS A 1 68 ? -3.697 -17.281 11.797 1 96.88 68 LYS A O 1
ATOM 556 N N . ASP A 1 69 ? -5.727 -18.172 12.125 1 93.88 69 ASP A N 1
ATOM 557 C CA . ASP A 1 69 ? -6.016 -17.438 13.352 1 93.88 69 ASP A CA 1
ATOM 558 C C . ASP A 1 69 ? -5.828 -15.93 13.156 1 93.88 69 ASP A C 1
ATOM 560 O O . ASP A 1 69 ? -5.137 -15.281 13.938 1 93.88 69 ASP A O 1
ATOM 564 N N . ASP A 1 70 ? -6.195 -15.438 12.008 1 91.38 70 ASP A N 1
ATOM 565 C CA . ASP A 1 70 ? -6.227 -14.031 11.641 1 91.38 70 ASP A CA 1
ATOM 566 C C . ASP A 1 70 ? -4.824 -13.5 11.359 1 91.38 70 ASP A C 1
ATOM 568 O O . ASP A 1 70 ? -4.613 -12.289 11.266 1 91.38 70 ASP A O 1
ATOM 572 N N . GLU A 1 71 ? -3.957 -14.492 11.273 1 96.31 71 GLU A N 1
ATOM 573 C CA . GLU A 1 71 ? -2.592 -14.117 10.914 1 96.31 71 GLU A CA 1
ATOM 574 C C . GLU A 1 71 ? -2.338 -14.328 9.43 1 96.31 71 GLU A C 1
ATOM 576 O O . GLU A 1 71 ? -2.646 -15.391 8.883 1 96.31 71 GLU A O 1
ATOM 581 N N . PHE A 1 72 ? -1.759 -13.383 8.859 1 98.19 72 PHE A N 1
ATOM 582 C CA . PHE A 1 72 ? -1.428 -13.414 7.441 1 98.19 72 PHE A CA 1
ATOM 583 C C . PHE A 1 72 ? -0.321 -14.422 7.164 1 98.19 72 PHE A C 1
ATOM 585 O O . PHE A 1 72 ? 0.747 -14.367 7.777 1 98.19 72 PHE A O 1
ATOM 592 N N . LEU A 1 73 ? -0.533 -15.32 6.207 1 98.69 73 LEU A N 1
ATOM 593 C CA . LEU A 1 73 ? 0.461 -16.328 5.852 1 98.69 73 LEU A CA 1
ATOM 594 C C . LEU A 1 73 ? 0.959 -16.125 4.426 1 98.69 73 LEU A C 1
ATOM 596 O O . LEU A 1 73 ? 2.059 -16.562 4.078 1 98.69 73 LEU A O 1
ATOM 600 N N . GLY A 1 74 ? 0.145 -15.508 3.594 1 98.81 74 GLY A N 1
ATOM 601 C CA . GLY A 1 74 ? 0.539 -15.305 2.207 1 98.81 74 GLY A CA 1
ATOM 602 C C . GLY A 1 74 ? -0.584 -14.773 1.34 1 98.81 74 GLY A C 1
ATOM 603 O O . GLY A 1 74 ? -1.701 -14.562 1.818 1 98.81 74 GLY A O 1
ATOM 604 N N . CYS A 1 75 ? -0.238 -14.523 0.062 1 98.94 75 CYS A N 1
ATOM 605 C CA . CYS A 1 75 ? -1.214 -13.961 -0.868 1 98.94 75 CYS A CA 1
ATOM 606 C C . CYS A 1 75 ? -0.849 -14.297 -2.309 1 98.94 75 CYS A C 1
ATOM 608 O O . CYS A 1 75 ? 0.264 -14.75 -2.582 1 98.94 75 CYS A O 1
ATOM 610 N N . ILE A 1 76 ? -1.76 -14.117 -3.184 1 98.94 76 ILE A N 1
ATOM 611 C CA . ILE A 1 76 ? -1.585 -14.211 -4.629 1 98.94 76 ILE A CA 1
ATOM 612 C C . ILE A 1 76 ? -2.699 -13.445 -5.336 1 98.94 76 ILE A C 1
ATOM 614 O O . ILE A 1 76 ? -3.777 -13.242 -4.77 1 98.94 76 ILE A O 1
ATOM 618 N N . MET A 1 77 ? -2.43 -12.977 -6.457 1 98.88 77 MET A N 1
ATOM 619 C CA . MET A 1 77 ? -3.393 -12.203 -7.234 1 98.88 77 MET A CA 1
ATOM 620 C C . MET A 1 77 ? -3.428 -12.68 -8.688 1 98.88 77 MET A C 1
ATOM 622 O O . MET A 1 77 ? -2.387 -12.984 -9.266 1 98.88 77 MET A O 1
ATOM 626 N N . LEU A 1 78 ? -4.562 -12.836 -9.25 1 98.88 78 LEU A N 1
ATOM 627 C CA . LEU A 1 78 ? -4.762 -13.07 -10.672 1 98.88 78 LEU A CA 1
ATOM 628 C C . LEU A 1 78 ? -5.492 -11.898 -11.32 1 98.88 78 LEU A C 1
ATOM 630 O O . LEU A 1 78 ? -6.578 -11.516 -10.875 1 98.88 78 LEU A O 1
ATOM 634 N N . VAL A 1 79 ? -4.914 -11.344 -12.328 1 98.81 79 VAL A N 1
ATOM 635 C CA . VAL A 1 79 ? -5.535 -10.227 -13.031 1 98.81 79 VAL A CA 1
ATOM 636 C C . VAL A 1 79 ? -5.566 -10.516 -14.531 1 98.81 79 VAL A C 1
ATOM 638 O O . VAL A 1 79 ? -4.926 -11.461 -15 1 98.81 79 VAL A O 1
ATOM 641 N N . HIS A 1 80 ? -6.371 -9.734 -15.242 1 97.88 80 HIS A N 1
ATOM 642 C CA . HIS A 1 80 ? -6.379 -9.805 -16.703 1 97.88 80 HIS A CA 1
ATOM 643 C C . HIS A 1 80 ? -5.098 -9.219 -17.281 1 97.88 80 HIS A C 1
ATOM 645 O O . HIS A 1 80 ? -4.656 -8.141 -16.875 1 97.88 80 HIS A O 1
ATOM 651 N N . ASP A 1 81 ? -4.488 -9.906 -18.188 1 96.81 81 ASP A N 1
ATOM 652 C CA . ASP A 1 81 ? -3.32 -9.391 -18.891 1 96.81 81 ASP A CA 1
ATOM 653 C C . ASP A 1 81 ? -3.732 -8.508 -20.062 1 96.81 81 ASP A C 1
ATOM 655 O O . ASP A 1 81 ? -4.922 -8.273 -20.281 1 96.81 81 ASP A O 1
ATOM 659 N N . LYS A 1 82 ? -2.807 -7.938 -20.719 1 92.25 82 LYS A N 1
ATOM 660 C CA . LYS A 1 82 ? -3.074 -7.047 -21.844 1 92.25 82 LYS A CA 1
ATOM 661 C C . LYS A 1 82 ? -3.689 -7.809 -23.016 1 92.25 82 LYS A C 1
ATOM 663 O O . LYS A 1 82 ? -4.531 -7.273 -23.734 1 92.25 82 LYS A O 1
ATOM 668 N N . GLN A 1 83 ? -3.305 -9.07 -23.172 1 94.12 83 GLN A N 1
ATOM 669 C CA . GLN A 1 83 ? -3.811 -9.898 -24.266 1 94.12 83 GLN A CA 1
ATOM 670 C C . GLN A 1 83 ? -5.129 -10.562 -23.891 1 94.12 83 GLN A C 1
ATOM 672 O O . GLN A 1 83 ? -5.266 -11.094 -22.781 1 94.12 83 GLN A O 1
ATOM 677 N N . PRO A 1 84 ? -6.059 -10.523 -24.891 1 94.5 84 PRO A N 1
ATOM 678 C CA . PRO A 1 84 ? -7.332 -11.195 -24.609 1 94.5 84 PRO A CA 1
ATOM 679 C C . PRO A 1 84 ? -7.152 -12.68 -24.266 1 94.5 84 PRO A C 1
ATOM 681 O O . PRO A 1 84 ? -6.34 -13.359 -24.906 1 94.5 84 PRO A O 1
ATOM 684 N N . GLY A 1 85 ? -7.844 -13.094 -23.297 1 96.81 85 GLY A N 1
ATOM 685 C CA . GLY A 1 85 ? -7.855 -14.508 -22.938 1 96.81 85 GLY A CA 1
ATOM 686 C C . GLY A 1 85 ? -6.648 -14.93 -22.125 1 96.81 85 GLY A C 1
ATOM 687 O O . GLY A 1 85 ? -6.488 -16.109 -21.797 1 96.81 85 GLY A O 1
ATOM 688 N N . VAL A 1 86 ? -5.801 -13.984 -21.781 1 98.5 86 VAL A N 1
ATOM 689 C CA . VAL A 1 86 ? -4.594 -14.281 -21.031 1 98.5 86 VAL A CA 1
ATOM 690 C C . VAL A 1 86 ? -4.66 -13.602 -19.656 1 98.5 86 VAL A C 1
ATOM 692 O O . VAL A 1 86 ? -5.035 -12.43 -19.562 1 98.5 86 VAL A O 1
ATOM 695 N N . ALA A 1 87 ? -4.406 -14.336 -18.609 1 98.81 87 ALA A N 1
ATOM 696 C CA . ALA A 1 87 ? -4.332 -13.797 -17.25 1 98.81 87 ALA A CA 1
ATOM 697 C C . ALA A 1 87 ? -2.881 -13.586 -16.828 1 98.81 87 ALA A C 1
ATOM 699 O O . ALA A 1 87 ? -1.956 -14.062 -17.484 1 98.81 87 ALA A O 1
ATOM 700 N N . LYS A 1 88 ? -2.691 -12.859 -15.812 1 98.88 88 LYS A N 1
ATOM 701 C CA . LYS A 1 88 ? -1.396 -12.609 -15.188 1 98.88 88 LYS A CA 1
ATOM 702 C C . LYS A 1 88 ? -1.438 -12.922 -13.695 1 98.88 88 LYS A C 1
ATOM 704 O O . LYS A 1 88 ? -2.334 -12.469 -12.984 1 98.88 88 LYS A O 1
ATOM 709 N N . LEU A 1 89 ? -0.579 -13.812 -13.297 1 98.81 89 LEU A N 1
ATOM 710 C CA . LEU A 1 89 ? -0.394 -14.109 -11.875 1 98.81 89 LEU A CA 1
ATOM 711 C C . LEU A 1 89 ? 0.582 -13.133 -11.242 1 98.81 89 LEU A C 1
ATOM 713 O O . LEU A 1 89 ? 1.687 -12.93 -11.75 1 98.81 89 LEU A O 1
ATOM 717 N N . ARG A 1 90 ? 0.157 -12.516 -10.164 1 98.69 90 ARG A N 1
ATOM 718 C CA . ARG A 1 90 ? 0.962 -11.469 -9.539 1 98.69 90 ARG A CA 1
ATOM 719 C C . ARG A 1 90 ? 1.021 -11.656 -8.031 1 98.69 90 ARG A C 1
ATOM 721 O O . ARG A 1 90 ? 0.109 -12.234 -7.434 1 98.69 90 ARG A O 1
ATOM 728 N N . LEU A 1 91 ? 2.105 -11.227 -7.422 1 98.88 91 LEU A N 1
ATOM 729 C CA . LEU A 1 91 ? 2.271 -10.938 -6.004 1 98.88 91 LEU A CA 1
ATOM 730 C C . LEU A 1 91 ? 2.148 -12.211 -5.172 1 98.88 91 LEU A C 1
ATOM 732 O O . LEU A 1 91 ? 1.479 -12.219 -4.137 1 98.88 91 LEU A O 1
ATOM 736 N N . LEU A 1 92 ? 2.658 -13.281 -5.613 1 98.88 92 LEU A N 1
ATOM 737 C CA . LEU A 1 92 ? 2.787 -14.438 -4.734 1 98.88 92 LEU A CA 1
ATOM 738 C C . LEU A 1 92 ? 3.762 -14.148 -3.596 1 98.88 92 LEU A C 1
ATOM 740 O O . LEU A 1 92 ? 4.906 -13.758 -3.836 1 98.88 92 LEU A O 1
ATOM 744 N N . LEU A 1 93 ? 3.342 -14.258 -2.443 1 98.88 93 LEU A N 1
ATOM 745 C CA . LEU A 1 93 ? 4.164 -14.117 -1.248 1 98.88 93 LEU A CA 1
ATOM 746 C C . LEU A 1 93 ? 3.73 -15.109 -0.172 1 98.88 93 LEU A C 1
ATOM 748 O O . LEU A 1 93 ? 2.533 -15.289 0.063 1 98.88 93 LEU A O 1
ATOM 752 N N . VAL A 1 94 ? 4.613 -15.797 0.389 1 98.62 94 VAL A N 1
ATOM 753 C CA . VAL A 1 94 ? 4.402 -16.656 1.549 1 98.62 94 VAL A CA 1
ATOM 754 C C . VAL A 1 94 ? 5.336 -16.234 2.682 1 98.62 94 VAL A C 1
ATOM 756 O O . VAL A 1 94 ? 6.547 -16.109 2.48 1 98.62 94 VAL A O 1
ATOM 759 N N . GLU A 1 95 ? 4.762 -15.984 3.852 1 98.44 95 GLU A N 1
ATOM 760 C CA . GLU A 1 95 ? 5.578 -15.633 5.008 1 98.44 95 GLU A CA 1
ATOM 761 C C . GLU A 1 95 ? 6.605 -16.719 5.312 1 98.44 95 GLU A C 1
ATOM 763 O O . GLU A 1 95 ? 6.328 -17.906 5.141 1 98.44 95 GLU A O 1
ATOM 768 N N . GLU A 1 96 ? 7.75 -16.25 5.828 1 96.94 96 GLU A N 1
ATOM 769 C CA . GLU A 1 96 ? 8.844 -17.172 6.137 1 96.94 96 GLU A CA 1
ATOM 770 C C . GLU A 1 96 ? 8.375 -18.297 7.047 1 96.94 96 GLU A C 1
ATOM 772 O O . GLU A 1 96 ? 8.68 -19.469 6.801 1 96.94 96 GLU A O 1
ATOM 777 N N . LYS A 1 97 ? 7.59 -17.984 8.023 1 96.25 97 LYS A N 1
ATOM 778 C CA . LYS A 1 97 ? 7.152 -18.953 9.031 1 96.25 97 LYS A CA 1
ATOM 779 C C . LYS A 1 97 ? 6.168 -19.953 8.438 1 96.25 97 LYS A C 1
ATOM 781 O O . LYS A 1 97 ? 5.883 -21 9.047 1 96.25 97 LYS A O 1
ATOM 786 N N . ALA A 1 98 ? 5.605 -19.641 7.297 1 97.12 98 ALA A N 1
ATOM 787 C CA . ALA A 1 98 ? 4.57 -20.484 6.703 1 97.12 98 ALA A CA 1
ATOM 788 C C . ALA A 1 98 ? 5.121 -21.297 5.539 1 97.12 98 ALA A C 1
ATOM 790 O O . ALA A 1 98 ? 4.398 -22.078 4.922 1 97.12 98 ALA A O 1
ATOM 791 N N . ARG A 1 99 ? 6.355 -21.109 5.207 1 96.25 99 ARG A N 1
ATOM 792 C CA . ARG A 1 99 ? 6.957 -21.844 4.094 1 96.25 99 ARG A CA 1
ATOM 793 C C . ARG A 1 99 ? 7.102 -23.328 4.422 1 96.25 99 ARG A C 1
ATOM 795 O O . ARG A 1 99 ? 7.371 -23.688 5.566 1 96.25 99 ARG A O 1
ATOM 802 N N . GLY A 1 100 ? 6.902 -24.156 3.383 1 94.38 100 GLY A N 1
ATOM 803 C CA . GLY A 1 100 ? 7 -25.594 3.57 1 94.38 100 GLY A CA 1
ATOM 804 C C . GLY A 1 100 ? 5.711 -26.219 4.082 1 94.38 100 GLY A C 1
ATOM 805 O O . GLY A 1 100 ? 5.625 -27.438 4.238 1 94.38 100 GLY A O 1
ATOM 806 N N . LEU A 1 101 ? 4.668 -25.406 4.262 1 95.12 101 LEU A N 1
ATOM 807 C CA . LEU A 1 101 ? 3.412 -25.891 4.816 1 95.12 101 LEU A CA 1
ATOM 808 C C . LEU A 1 101 ? 2.361 -26.062 3.719 1 95.12 101 LEU A C 1
ATOM 810 O O . LEU A 1 101 ? 1.192 -26.312 4.008 1 95.12 101 LEU A O 1
ATOM 814 N N . GLY A 1 102 ? 2.754 -25.812 2.516 1 96.94 102 GLY A N 1
ATOM 815 C CA . GLY A 1 102 ? 1.843 -26 1.397 1 96.94 102 GLY A CA 1
ATOM 816 C C . GLY A 1 102 ? 1.044 -24.75 1.062 1 96.94 102 GLY A C 1
ATOM 817 O O . GLY A 1 102 ? 0.164 -24.781 0.198 1 96.94 102 GLY A O 1
ATOM 818 N N . VAL A 1 103 ? 1.27 -23.656 1.648 1 98.25 103 VAL A N 1
ATOM 819 C CA . VAL A 1 103 ? 0.525 -22.406 1.457 1 98.25 103 VAL A CA 1
ATOM 820 C C . VAL A 1 103 ? 0.686 -21.938 0.016 1 98.25 103 VAL A C 1
ATOM 822 O O . VAL A 1 103 ? -0.302 -21.625 -0.658 1 98.25 103 VAL A O 1
ATOM 825 N N . GLY A 1 104 ? 1.938 -21.875 -0.469 1 98.56 104 GLY A N 1
ATOM 826 C CA . GLY A 1 104 ? 2.201 -21.422 -1.823 1 98.56 104 GLY A CA 1
ATOM 827 C C . GLY A 1 104 ? 1.503 -22.25 -2.883 1 98.56 104 GLY A C 1
ATOM 828 O O . GLY A 1 104 ? 0.86 -21.703 -3.783 1 98.56 104 GLY A O 1
ATOM 829 N N . SER A 1 105 ? 1.646 -23.531 -2.727 1 98.31 105 SER A N 1
ATOM 830 C CA . SER A 1 105 ? 1.019 -24.453 -3.676 1 98.31 105 SER A CA 1
ATOM 831 C C . SER A 1 105 ? -0.498 -24.297 -3.674 1 98.31 105 SER A C 1
ATOM 833 O O . SER A 1 105 ? -1.13 -24.312 -4.734 1 98.31 105 SER A O 1
ATOM 835 N N . SER A 1 106 ? -1.086 -24.156 -2.473 1 98.38 106 SER A N 1
ATOM 836 C CA . SER A 1 106 ? -2.529 -23.984 -2.352 1 98.38 106 SER A CA 1
ATOM 837 C C . SER A 1 106 ? -2.986 -22.688 -3.021 1 98.38 106 SER A C 1
ATOM 839 O O . SER A 1 106 ? -4.012 -22.672 -3.707 1 98.38 106 SER A O 1
ATOM 841 N N . LEU A 1 107 ? -2.277 -21.625 -2.871 1 98.81 107 LEU A N 1
ATOM 842 C CA . LEU A 1 107 ? -2.609 -20.344 -3.467 1 98.81 107 LEU A CA 1
ATOM 843 C C . LEU A 1 107 ? -2.525 -20.406 -4.988 1 98.81 107 LEU A C 1
ATOM 845 O O . LEU A 1 107 ? -3.428 -19.938 -5.688 1 98.81 107 LEU A O 1
ATOM 849 N N . ILE A 1 108 ? -1.47 -20.984 -5.516 1 98.75 108 ILE A N 1
ATOM 850 C CA . ILE A 1 108 ? -1.29 -21.094 -6.957 1 98.75 108 ILE A CA 1
ATOM 851 C C . ILE A 1 108 ? -2.416 -21.938 -7.551 1 98.75 108 ILE A C 1
ATOM 853 O O . ILE A 1 108 ? -2.969 -21.609 -8.602 1 98.75 108 ILE A O 1
ATOM 857 N N . GLN A 1 109 ? -2.754 -23 -6.848 1 98.31 109 GLN A N 1
ATOM 858 C CA . GLN A 1 109 ? -3.828 -23.859 -7.336 1 98.31 109 GLN A CA 1
ATOM 859 C C . GLN A 1 109 ? -5.156 -23.109 -7.375 1 98.31 109 GLN A C 1
ATOM 861 O O . GLN A 1 109 ? -5.953 -23.297 -8.297 1 98.31 109 GLN A O 1
ATOM 866 N N . GLN A 1 110 ? -5.422 -22.297 -6.359 1 98.19 110 GLN A N 1
ATOM 867 C CA . GLN A 1 110 ? -6.613 -21.453 -6.383 1 98.19 110 GLN A CA 1
ATOM 868 C C . GLN A 1 110 ? -6.633 -20.547 -7.617 1 98.19 110 GLN A C 1
ATOM 870 O O . GLN A 1 110 ? -7.668 -20.406 -8.273 1 98.19 110 GLN A O 1
ATOM 875 N N . CYS A 1 111 ? -5.531 -19.969 -7.957 1 98.44 111 CYS A N 1
ATOM 876 C CA . CYS A 1 111 ? -5.398 -19.078 -9.102 1 98.44 111 CYS A CA 1
ATOM 877 C C . CYS A 1 111 ? -5.688 -19.828 -10.406 1 98.44 111 CYS A C 1
ATOM 879 O O . CYS A 1 111 ? -6.449 -19.344 -11.242 1 98.44 111 CYS A O 1
ATOM 881 N N . ILE A 1 112 ? -5.105 -20.984 -10.523 1 98.62 112 ILE A N 1
ATOM 882 C CA . ILE A 1 112 ? -5.23 -21.766 -11.75 1 98.62 112 ILE A CA 1
ATOM 883 C C . ILE A 1 112 ? -6.68 -22.203 -11.922 1 98.62 112 ILE A C 1
ATOM 885 O O . ILE A 1 112 ? -7.246 -22.078 -13.016 1 98.62 112 ILE A O 1
ATOM 889 N N . THR A 1 113 ? -7.27 -22.703 -10.836 1 98.56 113 THR A N 1
ATOM 890 C CA . THR A 1 113 ? -8.664 -23.141 -10.883 1 98.56 113 THR A CA 1
ATOM 891 C C . THR A 1 113 ? -9.578 -21.984 -11.297 1 98.56 113 THR A C 1
ATOM 893 O O . THR A 1 113 ? -10.398 -22.141 -12.203 1 98.56 113 THR A O 1
ATOM 896 N N . PHE A 1 114 ? -9.422 -20.844 -10.742 1 98.75 114 PHE A N 1
ATOM 897 C CA . PHE A 1 114 ? -10.227 -19.672 -11.062 1 98.75 114 PHE A CA 1
ATOM 898 C C . PHE A 1 114 ? -10.023 -19.25 -12.508 1 98.75 114 PHE A C 1
ATOM 900 O O . PHE A 1 114 ? -10.977 -18.891 -13.195 1 98.75 114 PHE A O 1
ATOM 907 N N . ALA A 1 115 ? -8.766 -19.234 -12.922 1 98.75 115 ALA A N 1
ATOM 908 C CA . ALA A 1 115 ? -8.453 -18.828 -14.289 1 98.75 115 ALA A CA 1
ATOM 909 C C . ALA A 1 115 ? -9.188 -19.703 -15.297 1 98.75 115 ALA A C 1
ATOM 911 O O . ALA A 1 115 ? -9.758 -19.203 -16.266 1 98.75 115 ALA A O 1
ATOM 912 N N . LYS A 1 116 ? -9.156 -20.984 -15.086 1 98.38 116 LYS A N 1
ATOM 913 C CA . LYS A 1 116 ? -9.859 -21.906 -15.961 1 98.38 116 LYS A CA 1
ATOM 914 C C . LYS A 1 116 ? -11.367 -21.625 -15.961 1 98.38 116 LYS A C 1
ATOM 916 O O . LYS A 1 116 ? -11.992 -21.562 -17.016 1 98.38 116 LYS A O 1
ATOM 921 N N . GLU A 1 117 ? -11.906 -21.453 -14.758 1 98.19 117 GLU A N 1
ATOM 922 C CA . GLU A 1 117 ? -13.336 -21.188 -14.617 1 98.19 117 GLU A CA 1
ATOM 923 C C . GLU A 1 117 ? -13.719 -19.891 -15.32 1 98.19 117 GLU A C 1
ATOM 925 O O . GLU A 1 117 ? -14.82 -19.766 -15.859 1 98.19 117 GLU A O 1
ATOM 930 N N . ALA A 1 118 ? -12.828 -18.922 -15.336 1 98 118 ALA A N 1
ATOM 931 C CA . ALA A 1 118 ? -13.078 -17.609 -15.922 1 98 118 ALA A CA 1
ATOM 932 C C . ALA A 1 118 ? -12.938 -17.641 -17.438 1 98 118 ALA A C 1
ATOM 934 O O . ALA A 1 118 ? -13.25 -16.672 -18.125 1 98 118 ALA A O 1
ATOM 935 N N . GLY A 1 119 ? -12.383 -18.734 -17.953 1 97.81 119 GLY A N 1
ATOM 936 C CA . GLY A 1 119 ? -12.297 -18.922 -19.391 1 97.81 119 GLY A CA 1
ATOM 937 C C . GLY A 1 119 ? -10.969 -18.469 -19.969 1 97.81 119 GLY A C 1
ATOM 938 O O . GLY A 1 119 ? -10.836 -18.328 -21.188 1 97.81 119 GLY A O 1
ATOM 939 N N . TYR A 1 120 ? -10.031 -18.219 -19.125 1 98.56 120 TYR A N 1
ATOM 940 C CA . TYR A 1 120 ? -8.711 -17.875 -19.641 1 98.56 120 TYR A CA 1
ATOM 941 C C . TYR A 1 120 ? -8.07 -19.078 -20.328 1 98.56 120 TYR A C 1
ATOM 943 O O . TYR A 1 120 ? -8.312 -20.219 -19.953 1 98.56 120 TYR A O 1
ATOM 951 N N . THR A 1 121 ? -7.199 -18.797 -21.297 1 98.38 121 THR A N 1
ATOM 952 C CA . THR A 1 121 ? -6.535 -19.844 -22.047 1 98.38 121 THR A CA 1
ATOM 953 C C . THR A 1 121 ? -5.059 -19.938 -21.672 1 98.38 121 THR A C 1
ATOM 955 O O . THR A 1 121 ? -4.391 -20.922 -21.984 1 98.38 121 THR A O 1
ATOM 958 N N . ARG A 1 122 ? -4.543 -18.922 -20.953 1 98.62 122 ARG A N 1
ATOM 959 C CA . ARG A 1 122 ? -3.141 -18.859 -20.562 1 98.62 122 ARG A CA 1
ATOM 960 C C . ARG A 1 122 ? -2.955 -17.984 -19.328 1 98.62 122 ARG A C 1
ATOM 962 O O . ARG A 1 122 ? -3.709 -17.031 -19.125 1 98.62 122 ARG A O 1
ATOM 969 N N . ILE A 1 123 ? -2.004 -18.297 -18.547 1 98.88 123 ILE A N 1
ATOM 970 C CA . ILE A 1 123 ? -1.558 -17.438 -17.453 1 98.88 123 ILE A CA 1
ATOM 971 C C . ILE A 1 123 ? -0.085 -17.078 -17.641 1 98.88 123 ILE A C 1
ATOM 973 O O . ILE A 1 123 ? 0.75 -17.953 -17.875 1 98.88 123 ILE A O 1
ATOM 977 N N . ASN A 1 124 ? 0.214 -15.844 -17.609 1 98.81 124 ASN A N 1
ATOM 978 C CA . ASN A 1 124 ? 1.582 -15.336 -17.578 1 98.81 124 ASN A CA 1
ATOM 979 C C . ASN A 1 124 ? 1.979 -14.898 -16.172 1 98.81 124 ASN A C 1
ATOM 981 O O . ASN A 1 124 ? 1.121 -14.531 -15.367 1 98.81 124 ASN A O 1
ATOM 985 N N . LEU A 1 125 ? 3.221 -14.984 -15.852 1 98.5 125 LEU A N 1
ATOM 986 C CA . LEU A 1 125 ? 3.764 -14.32 -14.672 1 98.5 125 LEU A CA 1
ATOM 987 C C . LEU A 1 125 ? 5.199 -13.867 -14.914 1 98.5 125 LEU A C 1
ATOM 989 O O . LEU A 1 125 ? 5.867 -14.375 -15.82 1 98.5 125 LEU A O 1
ATOM 993 N N . TRP A 1 126 ? 5.598 -12.867 -14.242 1 98.25 126 TRP A N 1
ATOM 994 C CA . TRP A 1 126 ? 6.965 -12.367 -14.219 1 98.25 126 TRP A CA 1
ATOM 995 C C . TRP A 1 126 ? 7.551 -12.453 -12.812 1 98.25 126 TRP A C 1
ATOM 997 O O . TRP A 1 126 ? 6.918 -12.039 -11.844 1 98.25 126 TRP A O 1
ATOM 1007 N N . THR A 1 127 ? 8.664 -13.133 -12.703 1 98.38 127 THR A N 1
ATOM 1008 C CA . THR A 1 127 ? 9.344 -13.32 -11.43 1 98.38 127 THR A CA 1
ATOM 1009 C C . THR A 1 127 ? 10.852 -13.102 -11.578 1 98.38 127 THR A C 1
ATOM 1011 O O . THR A 1 127 ? 11.305 -12.578 -12.594 1 98.38 127 THR A O 1
ATOM 1014 N N . GLN A 1 128 ? 11.625 -13.336 -10.5 1 98.19 128 GLN A N 1
ATOM 1015 C CA . GLN A 1 128 ? 13.07 -13.125 -10.531 1 98.19 128 GLN A CA 1
ATOM 1016 C C . GLN A 1 128 ? 13.82 -14.445 -10.375 1 98.19 128 GLN A C 1
ATOM 1018 O O . GLN A 1 128 ? 13.398 -15.32 -9.617 1 98.19 128 GLN A O 1
ATOM 1023 N N . SER A 1 129 ? 14.969 -14.531 -10.984 1 98.19 129 SER A N 1
ATOM 1024 C CA . SER A 1 129 ? 15.727 -15.781 -11.07 1 98.19 129 SER A CA 1
ATOM 1025 C C . SER A 1 129 ? 16.203 -16.234 -9.695 1 98.19 129 SER A C 1
ATOM 1027 O O . SER A 1 129 ? 16.344 -17.422 -9.445 1 98.19 129 SER A O 1
ATOM 1029 N N . MET A 1 130 ? 16.391 -15.281 -8.766 1 97.19 130 MET A N 1
ATOM 1030 C CA . MET A 1 130 ? 16.938 -15.625 -7.457 1 97.19 130 MET A CA 1
ATOM 1031 C C . MET A 1 130 ? 15.844 -16.156 -6.531 1 97.19 130 MET A C 1
ATOM 1033 O O . MET A 1 130 ? 16.141 -16.688 -5.461 1 97.19 130 MET A O 1
ATOM 1037 N N . LEU A 1 131 ? 14.609 -16 -6.883 1 97.5 131 LEU A N 1
ATOM 1038 C CA . LEU A 1 131 ? 13.492 -16.469 -6.062 1 97.5 131 LEU A CA 1
ATOM 1039 C C . LEU A 1 131 ? 13.242 -17.953 -6.285 1 97.5 131 LEU A C 1
ATOM 1041 O O . LEU A 1 131 ? 12.18 -18.344 -6.773 1 97.5 131 LEU A O 1
ATOM 1045 N N . GLU A 1 132 ? 14.109 -18.797 -5.773 1 96.88 132 GLU A N 1
ATOM 1046 C CA . GLU A 1 132 ? 14.164 -20.234 -6.07 1 96.88 132 GLU A CA 1
ATOM 1047 C C . GLU A 1 132 ? 12.906 -20.938 -5.582 1 96.88 132 GLU A C 1
ATOM 1049 O O . GLU A 1 132 ? 12.375 -21.812 -6.27 1 96.88 132 GLU A O 1
ATOM 1054 N N . GLY A 1 133 ? 12.469 -20.641 -4.344 1 96.5 133 GLY A N 1
ATOM 1055 C CA . GLY A 1 133 ? 11.25 -21.25 -3.832 1 96.5 133 GLY A CA 1
ATOM 1056 C C . GLY A 1 133 ? 10.047 -21 -4.715 1 96.5 133 GLY A C 1
ATOM 1057 O O . GLY A 1 133 ? 9.289 -21.938 -5.012 1 96.5 133 GLY A O 1
ATOM 1058 N N . ALA A 1 134 ? 9.867 -19.766 -5.129 1 97.12 134 ALA A N 1
ATOM 1059 C CA . ALA A 1 134 ? 8.75 -19.422 -6.008 1 97.12 134 ALA A CA 1
ATOM 1060 C C . ALA A 1 134 ? 8.859 -20.141 -7.348 1 97.12 134 ALA A C 1
ATOM 1062 O O . ALA A 1 134 ? 7.875 -20.688 -7.852 1 97.12 134 ALA A O 1
ATOM 1063 N N . ARG A 1 135 ? 10.07 -20.156 -7.906 1 98.19 135 ARG A N 1
ATOM 1064 C CA . ARG A 1 135 ? 10.312 -20.812 -9.188 1 98.19 135 ARG A CA 1
ATOM 1065 C C . ARG A 1 135 ? 9.961 -22.297 -9.117 1 98.19 135 ARG A C 1
ATOM 1067 O O . ARG A 1 135 ? 9.359 -22.844 -10.055 1 98.19 135 ARG A O 1
ATOM 1074 N N . ARG A 1 136 ? 10.328 -22.906 -8.102 1 98.06 136 ARG A N 1
ATOM 1075 C CA . ARG A 1 136 ? 10.008 -24.328 -7.918 1 98.06 136 ARG A CA 1
ATOM 1076 C C . ARG A 1 136 ? 8.492 -24.531 -7.875 1 98.06 136 ARG A C 1
ATOM 1078 O O . ARG A 1 136 ? 7.98 -25.484 -8.453 1 98.06 136 ARG A O 1
ATOM 1085 N N . LEU A 1 137 ? 7.816 -23.672 -7.117 1 98.38 137 LEU A N 1
ATOM 1086 C CA . LEU A 1 137 ? 6.363 -23.75 -7.035 1 98.38 137 LEU A CA 1
ATOM 1087 C C . LEU A 1 137 ? 5.73 -23.609 -8.414 1 98.38 137 LEU A C 1
ATOM 1089 O O . LEU A 1 137 ? 4.828 -24.359 -8.773 1 98.38 137 LEU A O 1
ATOM 1093 N N . TYR A 1 138 ? 6.195 -22.578 -9.211 1 98.62 138 TYR A N 1
ATOM 1094 C CA . TYR A 1 138 ? 5.648 -22.344 -10.547 1 98.62 138 TYR A CA 1
ATOM 1095 C C . TYR A 1 138 ? 5.902 -23.547 -11.453 1 98.62 138 TYR A C 1
ATOM 1097 O O . TYR A 1 138 ? 5.004 -23.984 -12.172 1 98.62 138 TYR A O 1
ATOM 1105 N N . SER A 1 139 ? 7.141 -24.047 -11.398 1 98.5 139 SER A N 1
ATOM 1106 C CA . SER A 1 139 ? 7.5 -25.203 -12.211 1 98.5 139 SER A CA 1
ATOM 1107 C C . SER A 1 139 ? 6.633 -26.422 -11.867 1 98.5 139 SER A C 1
ATOM 1109 O O . SER A 1 139 ? 6.086 -27.062 -12.758 1 98.5 139 SER A O 1
ATOM 1111 N N . LYS A 1 140 ? 6.477 -26.703 -10.625 1 98.06 140 LYS A N 1
ATOM 1112 C CA . LYS A 1 140 ? 5.668 -27.828 -10.164 1 98.06 140 LYS A CA 1
ATOM 1113 C C . LYS A 1 140 ? 4.211 -27.672 -10.594 1 98.06 140 LYS A C 1
ATOM 1115 O O . LYS A 1 140 ? 3.541 -28.656 -10.891 1 98.06 140 LYS A O 1
ATOM 1120 N N . ALA A 1 141 ? 3.74 -26.5 -10.656 1 98.06 141 ALA A N 1
ATOM 1121 C CA . ALA A 1 141 ? 2.352 -26.219 -11.016 1 98.06 141 ALA A CA 1
ATOM 1122 C C . ALA A 1 141 ? 2.139 -26.359 -12.523 1 98.06 141 ALA A C 1
ATOM 1124 O O . ALA A 1 141 ? 1 -26.406 -12.992 1 98.06 141 ALA A O 1
ATOM 1125 N N . GLY A 1 142 ? 3.221 -26.344 -13.281 1 98.12 142 GLY A N 1
ATOM 1126 C CA . GLY A 1 142 ? 3.082 -26.562 -14.711 1 98.12 142 GLY A CA 1
ATOM 1127 C C . GLY A 1 142 ? 3.479 -25.359 -15.555 1 98.12 142 GLY A C 1
ATOM 1128 O O . GLY A 1 142 ? 3.338 -25.391 -16.781 1 98.12 142 GLY A O 1
ATOM 1129 N N . PHE A 1 143 ? 4.008 -24.297 -14.914 1 98.81 143 PHE A N 1
ATOM 1130 C CA . PHE A 1 143 ? 4.504 -23.141 -15.672 1 98.81 143 PHE A CA 1
ATOM 1131 C C . PHE A 1 143 ? 5.832 -23.469 -16.344 1 98.81 143 PHE A C 1
ATOM 1133 O O . PHE A 1 143 ? 6.609 -24.281 -15.828 1 98.81 143 PHE A O 1
ATOM 1140 N N . LYS A 1 144 ? 6.074 -22.766 -17.422 1 98.75 144 LYS A N 1
ATOM 1141 C CA . LYS A 1 144 ? 7.332 -22.922 -18.156 1 98.75 144 LYS A CA 1
ATOM 1142 C C . LYS A 1 144 ? 8.023 -21.578 -18.344 1 98.75 144 LYS A C 1
ATOM 1144 O O . LYS A 1 144 ? 7.375 -20.578 -18.672 1 98.75 144 LYS A O 1
ATOM 1149 N N . LEU A 1 145 ? 9.273 -21.562 -18.156 1 98.62 145 LEU A N 1
ATOM 1150 C CA . LEU A 1 145 ? 10.086 -20.375 -18.406 1 98.62 145 LEU A CA 1
ATOM 1151 C C . LEU A 1 145 ? 10.18 -20.094 -19.906 1 98.62 145 LEU A C 1
ATOM 1153 O O . LEU A 1 145 ? 10.508 -20.984 -20.688 1 98.62 145 LEU A O 1
ATOM 1157 N N . VAL A 1 146 ? 9.938 -18.828 -20.281 1 98.56 146 VAL A N 1
ATOM 1158 C CA . VAL A 1 146 ? 9.883 -18.609 -21.719 1 98.56 146 VAL A CA 1
ATOM 1159 C C . VAL A 1 146 ? 10.812 -17.453 -22.109 1 98.56 146 VAL A C 1
ATOM 1161 O O . VAL A 1 146 ? 11.156 -17.281 -23.281 1 98.56 146 VAL A O 1
ATOM 1164 N N . GLU A 1 147 ? 11.148 -16.625 -21.172 1 98.56 147 GLU A N 1
ATOM 1165 C CA . GLU A 1 147 ? 12.016 -15.484 -21.469 1 98.56 147 GLU A CA 1
ATOM 1166 C C . GLU A 1 147 ? 12.781 -15.039 -20.219 1 98.56 147 GLU A C 1
ATOM 1168 O O . GLU A 1 147 ? 12.289 -15.195 -19.094 1 98.56 147 GLU A O 1
ATOM 1173 N N . LYS A 1 148 ? 13.992 -14.57 -20.375 1 98.5 148 LYS A N 1
ATOM 1174 C CA . LYS A 1 148 ? 14.805 -13.969 -19.328 1 98.5 148 LYS A CA 1
ATOM 1175 C C . LYS A 1 148 ? 15.312 -12.594 -19.734 1 98.5 148 LYS A C 1
ATOM 1177 O O . LYS A 1 148 ? 15.594 -12.352 -20.906 1 98.5 148 LYS A O 1
ATOM 1182 N N . GLU A 1 149 ? 15.383 -11.719 -18.766 1 98.38 149 GLU A N 1
ATOM 1183 C CA . GLU A 1 149 ? 15.906 -10.383 -19.016 1 98.38 149 GLU A CA 1
ATOM 1184 C C . GLU A 1 149 ? 16.625 -9.828 -17.781 1 98.38 149 GLU A C 1
ATOM 1186 O O . GLU A 1 149 ? 16.062 -9.82 -16.688 1 98.38 149 GLU A O 1
ATOM 1191 N N . ASP A 1 150 ? 17.828 -9.297 -18 1 98.25 150 ASP A N 1
ATOM 1192 C CA . ASP A 1 150 ? 18.562 -8.672 -16.906 1 98.25 150 ASP A CA 1
ATOM 1193 C C . ASP A 1 150 ? 18.078 -7.246 -16.656 1 98.25 150 ASP A C 1
ATOM 1195 O O . ASP A 1 150 ? 17.781 -6.516 -17.609 1 98.25 150 ASP A O 1
ATOM 1199 N N . HIS A 1 151 ? 18.016 -6.867 -15.406 1 97.81 151 HIS A N 1
ATOM 1200 C CA . HIS A 1 151 ? 17.688 -5.488 -15.047 1 97.81 151 HIS A CA 1
ATOM 1201 C C . HIS A 1 151 ? 18.188 -5.152 -13.648 1 97.81 151 HIS A C 1
ATOM 1203 O O . HIS A 1 151 ? 18.781 -6 -12.969 1 97.81 151 HIS A O 1
ATOM 1209 N N . ASP A 1 152 ? 18.109 -3.961 -13.203 1 97.25 152 ASP A N 1
ATOM 1210 C CA . ASP A 1 152 ? 18.516 -3.508 -11.883 1 97.25 152 ASP A CA 1
ATOM 1211 C C . ASP A 1 152 ? 17.531 -2.498 -11.305 1 97.25 152 ASP A C 1
ATOM 1213 O O . ASP A 1 152 ? 17.922 -1.567 -10.602 1 97.25 152 ASP A O 1
ATOM 1217 N N . SER A 1 153 ? 16.297 -2.705 -11.523 1 96.19 153 SER A N 1
ATOM 1218 C CA . SER A 1 153 ? 15.211 -1.753 -11.305 1 96.19 153 SER A CA 1
ATOM 1219 C C . SER A 1 153 ? 15.117 -1.346 -9.844 1 96.19 153 SER A C 1
ATOM 1221 O O . SER A 1 153 ? 14.625 -0.259 -9.523 1 96.19 153 SER A O 1
ATOM 1223 N N . TRP A 1 154 ? 15.555 -2.199 -8.93 1 97.75 154 TRP A N 1
ATOM 1224 C CA . TRP A 1 154 ? 15.289 -1.964 -7.516 1 97.75 154 TRP A CA 1
ATOM 1225 C C . TRP A 1 154 ? 16.594 -1.974 -6.711 1 97.75 154 TRP A C 1
ATOM 1227 O O . TRP A 1 154 ? 16.625 -2.479 -5.59 1 97.75 154 TRP A O 1
ATOM 1237 N N . GLY A 1 155 ? 17.672 -1.551 -7.316 1 96.19 155 GLY A N 1
ATOM 1238 C CA . GLY A 1 155 ? 18.922 -1.253 -6.625 1 96.19 155 GLY A CA 1
ATOM 1239 C C . GLY A 1 155 ? 19.891 -2.418 -6.617 1 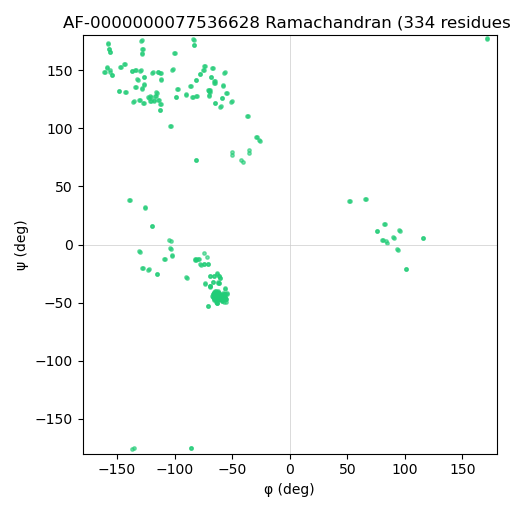96.19 155 GLY A C 1
ATOM 1240 O O . GLY A 1 155 ? 21 -2.297 -6.105 1 96.19 155 GLY A O 1
ATOM 1241 N N . VAL A 1 156 ? 19.422 -3.52 -7.145 1 97.19 156 VAL A N 1
ATOM 1242 C CA . VAL A 1 156 ? 20.266 -4.699 -7.234 1 97.19 156 VAL A CA 1
ATOM 1243 C C . VAL A 1 156 ? 20.188 -5.289 -8.641 1 97.19 156 VAL A C 1
ATOM 1245 O O . VAL A 1 156 ? 19.141 -5.27 -9.273 1 97.19 156 VAL A O 1
ATOM 1248 N N . LYS A 1 157 ? 21.312 -5.762 -9.125 1 97.5 157 LYS A N 1
ATOM 1249 C CA . LYS A 1 157 ? 21.312 -6.465 -10.398 1 97.5 157 LYS A CA 1
ATOM 1250 C C . LYS A 1 157 ? 20.609 -7.82 -10.281 1 97.5 157 LYS A C 1
ATOM 1252 O O . LYS A 1 157 ? 20.875 -8.578 -9.344 1 97.5 157 LYS A O 1
ATOM 1257 N N . MET A 1 158 ? 19.719 -8.086 -11.242 1 97.69 158 MET A N 1
ATOM 1258 C CA . MET A 1 158 ? 18.984 -9.359 -11.195 1 97.69 158 MET A CA 1
ATOM 1259 C C . MET A 1 158 ? 18.484 -9.742 -12.586 1 97.69 158 MET A C 1
ATOM 1261 O O . MET A 1 158 ? 18.625 -8.977 -13.539 1 97.69 158 MET A O 1
ATOM 1265 N N . THR A 1 159 ? 18.047 -10.93 -12.688 1 98.56 159 THR A N 1
ATOM 1266 C CA . THR A 1 159 ? 17.469 -11.438 -13.93 1 98.56 159 THR A CA 1
ATOM 1267 C C . THR A 1 159 ? 15.977 -11.711 -13.766 1 98.56 159 THR A C 1
ATOM 1269 O O . THR A 1 159 ? 15.586 -12.523 -12.93 1 98.56 159 THR A O 1
ATOM 1272 N N . GLY A 1 160 ? 15.211 -10.945 -14.516 1 98.56 160 GLY A N 1
ATOM 1273 C CA . GLY A 1 160 ? 13.789 -11.227 -14.586 1 98.56 160 GLY A CA 1
ATOM 1274 C C . GLY A 1 160 ? 13.461 -12.398 -15.492 1 98.56 160 GLY A C 1
ATOM 1275 O O . GLY A 1 160 ? 14.172 -12.664 -16.453 1 98.56 160 GLY A O 1
ATOM 1276 N N . GLU A 1 161 ? 12.438 -13.117 -15.117 1 98.75 161 GLU A N 1
ATOM 1277 C CA . GLU A 1 161 ? 11.984 -14.281 -15.883 1 98.75 161 GLU A CA 1
ATOM 1278 C C . GLU A 1 161 ? 10.492 -14.195 -16.188 1 98.75 161 GLU A C 1
ATOM 1280 O O . GLU A 1 161 ? 9.688 -13.883 -15.305 1 98.75 161 GLU A O 1
ATOM 1285 N N . MET A 1 162 ? 10.141 -14.477 -17.406 1 98.69 162 MET A N 1
ATOM 1286 C CA . MET A 1 162 ? 8.75 -14.641 -17.797 1 98.69 162 MET A CA 1
ATOM 1287 C C . MET A 1 162 ? 8.375 -16.125 -17.859 1 98.69 162 MET A C 1
ATOM 1289 O O . M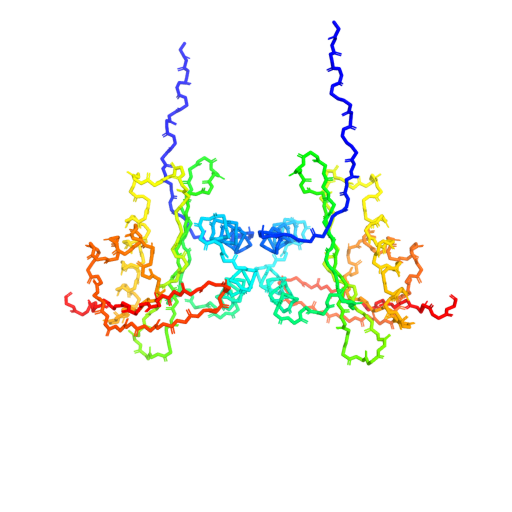ET A 1 162 ? 9.07 -16.922 -18.484 1 98.69 162 MET A O 1
ATOM 1293 N N . TRP A 1 163 ? 7.289 -16.469 -17.156 1 98.81 163 TRP A N 1
ATOM 1294 C CA . TRP A 1 163 ? 6.766 -17.828 -17.141 1 98.81 163 TRP A CA 1
ATOM 1295 C C . TRP A 1 163 ? 5.344 -17.875 -17.672 1 98.81 163 TRP A C 1
ATOM 1297 O O . TRP A 1 163 ? 4.594 -16.906 -17.547 1 98.81 163 TRP A O 1
ATOM 1307 N N . GLN A 1 164 ? 5.035 -18.969 -18.297 1 98.69 164 GLN A N 1
ATOM 1308 C CA . GLN A 1 164 ? 3.707 -19.109 -18.875 1 98.69 164 GLN A CA 1
ATOM 1309 C C . GLN A 1 164 ? 3.133 -20.5 -18.609 1 98.69 164 GLN A C 1
ATOM 1311 O O . GLN A 1 164 ? 3.877 -21.484 -18.5 1 98.69 164 GLN A O 1
ATOM 1316 N N . MET A 1 165 ? 1.855 -20.578 -18.5 1 98.62 165 MET A N 1
ATOM 1317 C CA . MET A 1 165 ? 1.104 -21.828 -18.422 1 98.62 165 MET A CA 1
ATOM 1318 C C . MET A 1 165 ? -0.056 -21.828 -19.406 1 98.62 165 MET A C 1
ATOM 1320 O O . MET A 1 165 ? -0.88 -20.906 -19.406 1 98.62 165 MET A O 1
ATOM 1324 N N . ASP A 1 166 ? -0.111 -22.812 -20.266 1 97.94 166 ASP A N 1
ATOM 1325 C CA . ASP A 1 166 ? -1.25 -23.031 -21.156 1 97.94 166 ASP A CA 1
ATOM 1326 C C . ASP A 1 166 ? -2.385 -23.75 -20.422 1 97.94 166 ASP A C 1
ATOM 1328 O O . ASP A 1 166 ? -2.17 -24.781 -19.797 1 97.94 166 ASP A O 1
ATOM 1332 N N . LEU A 1 167 ? -3.574 -23.188 -20.5 1 97.5 167 LEU A N 1
ATOM 1333 C CA . LEU A 1 167 ? -4.703 -23.75 -19.75 1 97.5 167 LEU A CA 1
ATOM 1334 C C . LEU A 1 167 ? -5.609 -24.562 -20.672 1 97.5 167 LEU A C 1
ATOM 1336 O O . LEU A 1 167 ? -6.586 -25.156 -20.219 1 97.5 167 LEU A O 1
ATOM 1340 N N . THR A 1 168 ? -5.441 -24.516 -21.922 1 89.69 168 THR A N 1
ATOM 1341 C CA . THR A 1 168 ? -6.305 -25.188 -22.891 1 89.69 168 THR A CA 1
ATOM 1342 C C . THR A 1 168 ? -6.082 -26.703 -22.859 1 89.69 168 THR A C 1
ATOM 1344 O O . THR A 1 168 ? -6.922 -27.469 -23.328 1 89.69 168 THR A O 1
ATOM 1347 N N . ASN A 1 169 ? -5.129 -27.188 -22.234 1 67.31 169 ASN A N 1
ATOM 1348 C CA . ASN A 1 169 ? -4.926 -28.625 -22.281 1 67.31 169 ASN A CA 1
ATOM 1349 C C . ASN A 1 169 ? -5.75 -29.359 -21.219 1 67.31 169 ASN A C 1
ATOM 1351 O O . ASN A 1 169 ? -5.965 -28.828 -20.125 1 67.31 169 ASN A O 1
ATOM 1355 N N . MET B 1 1 ? 14.18 -5.203 42.656 1 29.77 1 MET B N 1
ATOM 1356 C CA . MET B 1 1 ? 14.32 -3.938 41.938 1 29.77 1 MET B CA 1
ATOM 1357 C C . MET B 1 1 ? 13.625 -4 40.594 1 29.77 1 MET B C 1
ATOM 1359 O O . MET B 1 1 ? 14.016 -4.781 39.719 1 29.77 1 MET B O 1
ATOM 1363 N N . THR B 1 2 ? 12.305 -3.893 40.531 1 35.25 2 THR B N 1
ATOM 1364 C CA . THR B 1 2 ? 11.445 -3.955 39.375 1 35.25 2 THR B CA 1
ATOM 1365 C C . THR B 1 2 ? 11.953 -3.02 38.281 1 35.25 2 THR B C 1
ATOM 1367 O O . THR B 1 2 ? 12.023 -1.805 38.469 1 35.25 2 THR B O 1
ATOM 1370 N N . SER B 1 3 ? 12.953 -3.408 37.594 1 37.38 3 SER B N 1
ATOM 1371 C CA . SER B 1 3 ? 13.477 -2.604 36.5 1 37.38 3 SER B CA 1
ATOM 1372 C C . SER B 1 3 ? 12.352 -1.979 35.688 1 37.38 3 SER B C 1
ATOM 1374 O O . SER B 1 3 ? 11.547 -2.689 35.062 1 37.38 3 SER B O 1
ATOM 1376 N N . LEU B 1 4 ? 11.633 -1.008 36.188 1 39.97 4 LEU B N 1
ATOM 1377 C CA . LEU B 1 4 ? 10.656 -0.192 35.469 1 39.97 4 LEU B CA 1
ATOM 1378 C C . LEU B 1 4 ? 11.117 0.063 34.031 1 39.97 4 LEU B C 1
ATOM 1380 O O . LEU B 1 4 ? 12.172 0.661 33.812 1 39.97 4 LEU B O 1
ATOM 1384 N N . HIS B 1 5 ? 11.016 -0.795 33.094 1 43.75 5 HIS B N 1
ATOM 1385 C CA . HIS B 1 5 ? 11.234 -0.422 31.703 1 43.75 5 HIS B CA 1
ATOM 1386 C C . HIS B 1 5 ? 10.891 1.045 31.469 1 43.75 5 HIS B C 1
ATOM 1388 O O . HIS B 1 5 ? 9.773 1.48 31.734 1 43.75 5 HIS B O 1
ATOM 1394 N N . PRO B 1 6 ? 11.68 2.076 31.516 1 47.97 6 PRO B N 1
ATOM 1395 C CA . PRO B 1 6 ? 11.344 3.492 31.328 1 47.97 6 PRO B CA 1
ATOM 1396 C C . PRO B 1 6 ? 10.281 3.713 30.25 1 47.97 6 PRO B C 1
ATOM 1398 O O . PRO B 1 6 ? 10.188 2.934 29.312 1 47.97 6 PRO B O 1
ATOM 1401 N N . SER B 1 7 ? 9.031 4.129 30.547 1 56.22 7 SER B N 1
ATOM 1402 C CA . SER B 1 7 ? 7.957 4.488 29.625 1 56.22 7 SER B CA 1
ATOM 1403 C C . SER B 1 7 ? 8.516 4.984 28.297 1 56.22 7 SER B C 1
ATOM 1405 O O . SER B 1 7 ? 9.227 5.992 28.25 1 56.22 7 SER B O 1
ATOM 1407 N N . SER B 1 8 ? 8.75 4.16 27.344 1 74.19 8 SER B N 1
ATOM 1408 C CA . SER B 1 8 ? 9.391 4.48 26.078 1 74.19 8 SER B CA 1
ATOM 1409 C C . SER B 1 8 ? 8.734 5.691 25.422 1 74.19 8 SER B C 1
ATOM 1411 O O . SER B 1 8 ? 7.531 5.914 25.578 1 74.19 8 SER B O 1
ATOM 1413 N N . GLN B 1 9 ? 9.43 6.719 25.141 1 89.44 9 GLN B N 1
ATOM 1414 C CA . GLN B 1 9 ? 9.039 7.988 24.531 1 89.44 9 GLN B CA 1
ATOM 1415 C C . GLN B 1 9 ? 8.562 7.785 23.094 1 89.44 9 GLN B C 1
ATOM 1417 O O . GLN B 1 9 ? 9.016 6.867 22.406 1 89.44 9 GLN B O 1
ATOM 1422 N N . ILE B 1 10 ? 7.496 8.477 22.719 1 95.25 10 ILE B N 1
ATOM 1423 C CA . ILE B 1 10 ? 7.082 8.539 21.328 1 95.25 10 ILE B CA 1
ATOM 1424 C C . ILE B 1 10 ? 8.211 9.117 20.469 1 95.25 10 ILE B C 1
ATOM 1426 O O . ILE B 1 10 ? 8.797 10.148 20.828 1 95.25 10 ILE B O 1
ATOM 1430 N N . ILE B 1 11 ? 8.57 8.445 19.5 1 96.81 11 ILE B N 1
ATOM 1431 C CA . ILE B 1 11 ? 9.586 8.953 18.578 1 96.81 11 ILE B CA 1
ATOM 1432 C C . ILE B 1 11 ? 8.961 9.242 17.219 1 96.81 11 ILE B C 1
ATOM 1434 O O . ILE B 1 11 ? 8.008 8.57 16.812 1 96.81 11 ILE B O 1
ATOM 1438 N N . ILE B 1 12 ? 9.422 10.219 16.5 1 98 12 ILE B N 1
ATOM 1439 C CA . ILE B 1 12 ? 9.062 10.539 15.125 1 98 12 ILE B CA 1
ATOM 1440 C C . ILE B 1 12 ? 10.258 10.289 14.203 1 98 12 ILE B C 1
ATOM 1442 O O . ILE B 1 12 ? 11.336 10.852 14.422 1 98 12 ILE B O 1
ATOM 1446 N N . ARG B 1 13 ? 10.094 9.453 13.281 1 98.19 13 ARG B N 1
ATOM 1447 C CA . ARG B 1 13 ? 11.156 9.102 12.344 1 98.19 13 ARG B CA 1
ATOM 1448 C C . ARG B 1 13 ? 10.688 9.234 10.898 1 98.19 13 ARG B C 1
ATOM 1450 O O . ARG B 1 13 ? 9.492 9.391 10.641 1 98.19 13 ARG B O 1
ATOM 1457 N N . THR B 1 14 ? 11.656 9.18 9.953 1 98.19 14 THR B N 1
ATOM 1458 C CA . THR B 1 14 ? 11.305 9.125 8.539 1 98.19 14 THR B CA 1
ATOM 1459 C C . THR B 1 14 ? 10.984 7.691 8.117 1 98.19 14 THR B C 1
ATOM 1461 O O . THR B 1 14 ? 11.148 6.754 8.898 1 98.19 14 THR B O 1
ATOM 1464 N N . HIS B 1 15 ? 10.484 7.547 6.891 1 98.44 15 HIS B N 1
ATOM 1465 C CA . HIS B 1 15 ? 9.922 6.273 6.449 1 98.44 15 HIS B CA 1
ATOM 1466 C C . HIS B 1 15 ? 11.023 5.266 6.141 1 98.44 15 HIS B C 1
ATOM 1468 O O . HIS B 1 15 ? 12.141 5.645 5.77 1 98.44 15 HIS B O 1
ATOM 1474 N N . ARG B 1 16 ? 10.742 4.004 6.324 1 98.06 16 ARG B N 1
ATOM 1475 C CA . ARG B 1 16 ? 11.547 2.852 5.941 1 98.06 16 ARG B CA 1
ATOM 1476 C C . ARG B 1 16 ? 10.727 1.846 5.141 1 98.06 16 ARG B C 1
ATOM 1478 O O . ARG B 1 16 ? 9.516 2.018 4.973 1 98.06 16 ARG B O 1
ATOM 1485 N N . SER B 1 17 ? 11.445 0.773 4.664 1 98.25 17 SER B N 1
ATOM 1486 C CA . SER B 1 17 ? 10.75 -0.259 3.898 1 98.25 17 SER B CA 1
ATOM 1487 C C . SER B 1 17 ? 9.57 -0.831 4.68 1 98.25 17 SER B C 1
ATOM 1489 O O . SER B 1 17 ? 9.703 -1.153 5.863 1 98.25 17 SER B O 1
ATOM 1491 N N . GLY B 1 18 ? 8.477 -0.879 4.055 1 98.69 18 GLY B N 1
ATOM 1492 C CA . GLY B 1 18 ? 7.27 -1.407 4.672 1 98.69 18 GLY B CA 1
ATOM 1493 C C . GLY B 1 18 ? 6.324 -0.324 5.156 1 98.69 18 GLY B C 1
ATOM 1494 O O . GLY B 1 18 ? 5.125 -0.566 5.316 1 98.69 18 GLY B O 1
ATOM 1495 N N . ASP B 1 19 ? 6.812 0.866 5.375 1 98.88 19 ASP B N 1
ATOM 1496 C CA . ASP B 1 19 ? 6.012 1.926 5.977 1 98.88 19 ASP B CA 1
ATOM 1497 C C . ASP B 1 19 ? 4.918 2.396 5.02 1 98.88 19 ASP B C 1
ATOM 1499 O O . ASP B 1 19 ? 3.812 2.736 5.453 1 98.88 19 ASP B O 1
ATOM 1503 N N . MET B 1 20 ? 5.207 2.43 3.699 1 98.94 20 MET B N 1
ATOM 1504 C CA . MET B 1 20 ? 4.188 2.848 2.744 1 98.94 20 MET B CA 1
ATOM 1505 C C . MET B 1 20 ? 3.012 1.877 2.744 1 98.94 20 MET B C 1
ATOM 1507 O O . MET B 1 20 ? 1.854 2.297 2.705 1 98.94 20 MET B O 1
ATOM 1511 N N . GLY B 1 21 ? 3.352 0.611 2.803 1 98.94 21 GLY B N 1
ATOM 1512 C CA . GLY B 1 21 ? 2.299 -0.383 2.938 1 98.94 21 GLY B CA 1
ATOM 1513 C C . GLY B 1 21 ? 1.52 -0.256 4.234 1 98.94 21 GLY B C 1
ATOM 1514 O O . GLY B 1 21 ? 0.295 -0.398 4.242 1 98.94 21 GLY B O 1
ATOM 1515 N N . LEU B 1 22 ? 2.215 -0.007 5.32 1 98.88 22 LEU B N 1
ATOM 1516 C CA . LEU B 1 22 ? 1.571 0.149 6.621 1 98.88 22 LEU B CA 1
ATOM 1517 C C . LEU B 1 22 ? 0.615 1.337 6.613 1 98.88 22 LEU B C 1
ATOM 1519 O O . LEU B 1 22 ? -0.519 1.229 7.086 1 98.88 22 LEU B O 1
ATOM 1523 N N . ILE B 1 23 ? 1.098 2.461 6.098 1 98.94 23 ILE B N 1
ATOM 1524 C CA . ILE B 1 23 ? 0.264 3.65 5.969 1 98.94 23 ILE B CA 1
ATOM 1525 C C . ILE B 1 23 ? -0.996 3.314 5.176 1 98.94 23 ILE B C 1
ATOM 1527 O O . ILE B 1 23 ? -2.107 3.648 5.594 1 98.94 23 ILE B O 1
ATOM 1531 N N . THR B 1 24 ? -0.844 2.631 4.074 1 98.94 24 THR B N 1
ATOM 1532 C CA . THR B 1 24 ? -1.956 2.252 3.209 1 98.94 24 THR B CA 1
ATOM 1533 C C . THR B 1 24 ? -2.92 1.325 3.943 1 98.94 24 THR B C 1
ATOM 1535 O O . THR B 1 24 ? -4.137 1.529 3.906 1 98.94 24 THR B O 1
ATOM 1538 N N . GLN B 1 25 ? -2.379 0.358 4.656 1 98.94 25 GLN B N 1
ATOM 1539 C CA . GLN B 1 25 ? -3.174 -0.625 5.387 1 98.94 25 GLN B CA 1
ATOM 1540 C C . GLN B 1 25 ? -4.012 0.043 6.473 1 98.94 25 GLN B C 1
ATOM 1542 O O . GLN B 1 25 ? -5.215 -0.198 6.574 1 98.94 25 GLN B O 1
ATOM 1547 N N . ARG B 1 26 ? -3.369 0.852 7.277 1 98.88 26 ARG B N 1
ATOM 1548 C CA . ARG B 1 26 ? -4.051 1.459 8.414 1 98.88 26 ARG B CA 1
ATOM 1549 C C . ARG B 1 26 ? -5.141 2.418 7.953 1 98.88 26 ARG B C 1
ATOM 1551 O O . ARG B 1 26 ? -6.234 2.449 8.523 1 98.88 26 ARG B O 1
ATOM 1558 N N . HIS B 1 27 ? -4.852 3.225 6.895 1 98.88 27 HIS B N 1
ATOM 1559 C CA . HIS B 1 27 ? -5.898 4.066 6.324 1 98.88 27 HIS B CA 1
ATOM 1560 C C . HIS B 1 27 ? -7.078 3.227 5.844 1 98.88 27 HIS B C 1
ATOM 1562 O O . HIS B 1 27 ? -8.234 3.535 6.148 1 98.88 27 HIS B O 1
ATOM 1568 N N . GLY B 1 28 ? -6.773 2.164 5.074 1 98.81 28 GLY B N 1
ATOM 1569 C CA . GLY B 1 28 ? -7.836 1.308 4.562 1 98.81 28 GLY B CA 1
ATOM 1570 C C . GLY B 1 28 ? -8.719 0.739 5.656 1 98.81 28 GLY B C 1
ATOM 1571 O O . GLY B 1 28 ? -9.945 0.76 5.539 1 98.81 28 GLY B O 1
ATOM 1572 N N . ILE B 1 29 ? -8.133 0.254 6.723 1 98.69 29 ILE B N 1
ATOM 1573 C CA . ILE B 1 29 ? -8.859 -0.4 7.805 1 98.69 29 ILE B CA 1
ATOM 1574 C C . ILE B 1 29 ? -9.664 0.637 8.586 1 98.69 29 ILE B C 1
ATOM 1576 O O . ILE B 1 29 ? -10.875 0.487 8.758 1 98.69 29 ILE B O 1
ATOM 1580 N N . LEU B 1 30 ? -9.039 1.704 9.055 1 98.44 30 LEU B N 1
ATOM 1581 C CA . LEU B 1 30 ? -9.664 2.656 9.969 1 98.44 30 LEU B CA 1
ATOM 1582 C C . LEU B 1 30 ? -10.805 3.4 9.281 1 98.44 30 LEU B C 1
ATOM 1584 O O . LEU B 1 30 ? -11.867 3.598 9.875 1 98.44 30 LEU B O 1
ATOM 1588 N N . TYR B 1 31 ? -10.617 3.836 8.016 1 98.38 31 TYR B N 1
ATOM 1589 C CA . TYR B 1 31 ? -11.625 4.625 7.32 1 98.38 31 TYR B CA 1
ATOM 1590 C C . TYR B 1 31 ? -12.812 3.754 6.906 1 98.38 31 TYR B C 1
ATOM 1592 O O . TYR B 1 31 ? -13.953 4.219 6.879 1 98.38 31 TYR B O 1
ATOM 1600 N N . SER B 1 32 ? -12.539 2.49 6.574 1 98.44 32 SER B N 1
ATOM 1601 C CA . SER B 1 32 ? -13.648 1.568 6.344 1 98.44 32 SER B CA 1
ATOM 1602 C C . SER B 1 32 ? -14.445 1.328 7.621 1 98.44 32 SER B C 1
ATOM 1604 O O . SER B 1 32 ? -15.672 1.427 7.621 1 98.44 32 SER B O 1
ATOM 1606 N N . LYS B 1 33 ? -13.766 1.082 8.688 1 98.12 33 LYS B N 1
ATOM 1607 C CA . LYS B 1 33 ? -14.383 0.748 9.969 1 98.12 33 LYS B CA 1
ATOM 1608 C C . LYS B 1 33 ? -15.156 1.938 10.531 1 98.12 33 LYS B C 1
ATOM 1610 O O . LYS B 1 33 ? -16.297 1.791 10.992 1 98.12 33 LYS B O 1
ATOM 1615 N N . GLU B 1 34 ? -14.586 3.109 10.5 1 97.31 34 GLU B N 1
ATOM 1616 C CA . GLU B 1 34 ? -15.133 4.262 11.203 1 97.31 34 GLU B CA 1
ATOM 1617 C C . GLU B 1 34 ? -16.109 5.035 10.32 1 97.31 34 GLU B C 1
ATOM 1619 O O . GLU B 1 34 ? -17.047 5.648 10.812 1 97.31 34 GLU B O 1
ATOM 1624 N N . TYR B 1 35 ? -15.898 4.984 8.977 1 97.44 35 TYR B N 1
ATOM 1625 C CA . TYR B 1 35 ? -16.656 5.918 8.148 1 97.44 35 TYR B CA 1
ATOM 1626 C C . TYR B 1 35 ? -17.328 5.191 6.984 1 97.44 35 TYR B C 1
ATOM 1628 O O . TYR B 1 35 ? -18.016 5.809 6.18 1 97.44 35 TYR B O 1
ATOM 1636 N N . GLY B 1 36 ? -17.047 3.902 6.793 1 97.94 36 GLY B N 1
ATOM 1637 C CA . GLY B 1 36 ? -17.719 3.098 5.785 1 97.94 36 GLY B CA 1
ATOM 1638 C C . GLY B 1 36 ? -17.125 3.266 4.395 1 97.94 36 GLY B C 1
ATOM 1639 O O . GLY B 1 36 ? -17.781 2.938 3.398 1 97.94 36 GLY B O 1
ATOM 1640 N N . PHE B 1 37 ? -15.906 3.789 4.273 1 98.31 37 PHE B N 1
ATOM 1641 C CA . PHE B 1 37 ? -15.289 3.955 2.967 1 98.31 37 PHE B CA 1
ATOM 1642 C C . PHE B 1 37 ? -15.016 2.602 2.318 1 98.31 37 PHE B C 1
ATOM 1644 O O . PHE B 1 37 ? -14.602 1.657 2.992 1 98.31 37 PHE B O 1
ATOM 1651 N N . ASP B 1 38 ? -15.242 2.566 1.019 1 97.94 38 ASP B N 1
ATOM 1652 C CA . ASP B 1 38 ? -14.945 1.313 0.333 1 97.94 38 ASP B CA 1
ATOM 1653 C C . ASP B 1 38 ? -13.477 1.245 -0.072 1 97.94 38 ASP B C 1
ATOM 1655 O O . ASP B 1 38 ? -12.688 2.127 0.279 1 97.94 38 ASP B O 1
ATOM 1659 N N . GLN B 1 39 ? -13.07 0.254 -0.777 1 98.38 39 GLN B N 1
ATOM 1660 C CA . GLN B 1 39 ? -11.664 -0.083 -0.995 1 9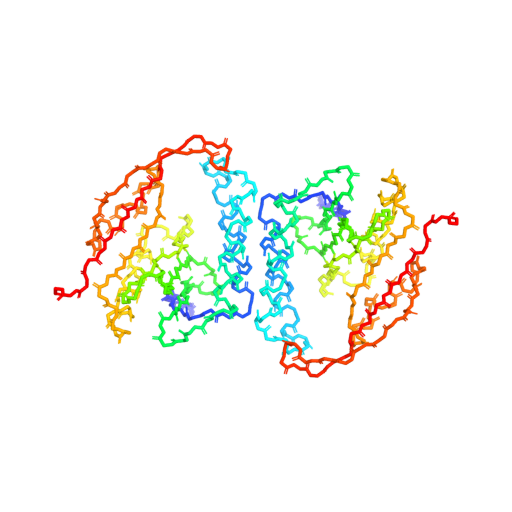8.38 39 GLN B CA 1
ATOM 1661 C C . GLN B 1 39 ? -11.016 0.88 -1.983 1 98.38 39 GLN B C 1
ATOM 1663 O O . GLN B 1 39 ? -9.789 0.925 -2.098 1 98.38 39 GLN B O 1
ATOM 1668 N N . ARG B 1 40 ? -11.812 1.603 -2.723 1 98.56 40 ARG B N 1
ATOM 1669 C CA . ARG B 1 40 ? -11.25 2.596 -3.631 1 98.56 40 ARG B CA 1
ATOM 1670 C C . ARG B 1 40 ? -10.453 3.646 -2.867 1 98.56 40 ARG B C 1
ATOM 1672 O O . ARG B 1 40 ? -9.5 4.219 -3.4 1 98.56 40 ARG B O 1
ATOM 1679 N N . PHE B 1 41 ? -10.828 3.9 -1.602 1 98.81 41 PHE B N 1
ATOM 1680 C CA . PHE B 1 41 ? -10.062 4.809 -0.761 1 98.81 41 PHE B CA 1
ATOM 1681 C C . PHE B 1 41 ? -8.672 4.238 -0.478 1 98.81 41 PHE B C 1
ATOM 1683 O O . PHE B 1 41 ? -7.676 4.949 -0.568 1 98.81 41 PHE B O 1
ATOM 1690 N N . GLU B 1 42 ? -8.578 2.961 -0.092 1 98.88 42 GLU B N 1
ATOM 1691 C CA . GLU B 1 42 ? -7.297 2.291 0.112 1 98.88 42 GLU B CA 1
ATOM 1692 C C . GLU B 1 42 ? -6.434 2.354 -1.145 1 98.88 42 GLU B C 1
ATOM 1694 O O . GLU B 1 42 ? -5.219 2.553 -1.062 1 98.88 42 GLU B O 1
ATOM 1699 N N . ALA B 1 43 ? -7.039 2.242 -2.322 1 98.94 43 ALA B N 1
ATOM 1700 C CA . ALA B 1 43 ? -6.32 2.354 -3.59 1 98.94 43 ALA B CA 1
ATOM 1701 C C . ALA B 1 43 ? -5.746 3.756 -3.771 1 98.94 43 ALA B C 1
ATOM 1703 O O . ALA B 1 43 ? -4.629 3.914 -4.27 1 98.94 43 ALA B O 1
ATOM 1704 N N . LEU B 1 44 ? -6.555 4.75 -3.408 1 98.88 44 LEU B N 1
ATOM 1705 C CA . LEU B 1 44 ? -6.066 6.125 -3.479 1 98.88 44 LEU B CA 1
ATOM 1706 C C . LEU B 1 44 ? -4.824 6.305 -2.613 1 98.88 44 LEU B C 1
ATOM 1708 O O . LEU B 1 44 ? -3.832 6.891 -3.057 1 98.88 44 LEU B O 1
ATOM 1712 N N . ILE B 1 45 ? -4.867 5.793 -1.362 1 98.94 45 ILE B N 1
ATOM 1713 C CA . ILE B 1 45 ? -3.73 5.91 -0.456 1 98.94 45 ILE B CA 1
ATOM 1714 C C . ILE B 1 45 ? -2.516 5.211 -1.062 1 98.94 45 ILE B C 1
ATOM 1716 O O . ILE B 1 45 ? -1.401 5.738 -1.016 1 98.94 45 ILE B O 1
ATOM 1720 N N . ALA B 1 46 ? -2.711 4.027 -1.588 1 98.94 46 ALA B N 1
ATOM 1721 C CA . ALA B 1 46 ? -1.631 3.289 -2.24 1 98.94 46 ALA B CA 1
ATOM 1722 C C . ALA B 1 46 ? -1.002 4.113 -3.359 1 98.94 46 ALA B C 1
ATOM 1724 O O . ALA B 1 46 ? 0.221 4.125 -3.518 1 98.94 46 ALA B O 1
ATOM 1725 N N . ARG B 1 47 ? -1.807 4.773 -4.152 1 98.88 47 ARG B N 1
ATOM 1726 C CA . ARG B 1 47 ? -1.294 5.598 -5.242 1 98.88 47 ARG B CA 1
ATOM 1727 C C . ARG B 1 47 ? -0.494 6.781 -4.703 1 98.88 47 ARG B C 1
ATOM 1729 O O . ARG B 1 47 ? 0.556 7.125 -5.25 1 98.88 47 ARG B O 1
ATOM 1736 N N . ILE B 1 48 ? -1.005 7.371 -3.689 1 98.88 48 ILE B N 1
ATOM 1737 C CA . ILE B 1 48 ? -0.315 8.508 -3.088 1 98.88 48 ILE B CA 1
ATOM 1738 C C . ILE B 1 48 ? 1.058 8.07 -2.582 1 98.88 48 ILE B C 1
ATOM 1740 O O . ILE B 1 48 ? 2.064 8.727 -2.844 1 98.88 48 ILE B O 1
ATOM 1744 N N . THR B 1 49 ? 1.142 6.918 -1.864 1 98.94 49 THR B N 1
ATOM 1745 C CA . THR B 1 49 ? 2.402 6.461 -1.291 1 98.94 49 THR B CA 1
ATOM 1746 C C . THR B 1 49 ? 3.363 6.012 -2.387 1 98.94 49 THR B C 1
ATOM 1748 O O . THR B 1 49 ? 4.574 6.207 -2.275 1 98.94 49 THR B O 1
ATOM 1751 N N . ALA B 1 50 ? 2.828 5.402 -3.443 1 98.94 50 ALA B N 1
ATOM 1752 C CA . ALA B 1 50 ? 3.67 5.023 -4.574 1 98.94 50 ALA B CA 1
ATOM 1753 C C . ALA B 1 50 ? 4.27 6.254 -5.25 1 98.94 50 ALA B C 1
ATOM 1755 O O . ALA B 1 50 ? 5.469 6.285 -5.543 1 98.94 50 ALA B O 1
ATOM 1756 N N . ASP B 1 51 ? 3.457 7.266 -5.523 1 98.81 51 ASP B N 1
ATOM 1757 C CA . ASP B 1 51 ? 3.924 8.508 -6.129 1 98.81 51 ASP B CA 1
ATOM 1758 C C . ASP B 1 51 ? 5.012 9.164 -5.277 1 98.81 51 ASP B C 1
ATOM 1760 O O . ASP B 1 51 ? 5.98 9.703 -5.812 1 98.81 51 ASP B O 1
ATOM 1764 N N . PHE B 1 52 ? 4.816 9.148 -4.023 1 98.88 52 PHE B N 1
ATOM 1765 C CA . PHE B 1 52 ? 5.781 9.734 -3.098 1 98.88 52 PHE B CA 1
ATOM 1766 C C . PHE B 1 52 ? 7.156 9.102 -3.283 1 98.88 52 PHE B C 1
ATOM 1768 O O . PHE B 1 52 ? 8.156 9.805 -3.438 1 98.88 52 PHE B O 1
ATOM 1775 N N . ILE B 1 53 ? 7.168 7.773 -3.297 1 98.81 53 ILE B N 1
ATOM 1776 C CA . ILE B 1 53 ? 8.438 7.062 -3.424 1 98.81 53 ILE B CA 1
ATOM 1777 C C . ILE B 1 53 ? 9.047 7.332 -4.797 1 98.81 53 ILE B C 1
ATOM 1779 O O . ILE B 1 53 ? 10.234 7.648 -4.906 1 98.81 53 ILE B O 1
ATOM 1783 N N . ASP B 1 54 ? 8.219 7.289 -5.809 1 98.19 54 ASP B N 1
ATOM 1784 C CA . ASP B 1 54 ? 8.703 7.367 -7.184 1 98.19 54 ASP B CA 1
ATOM 1785 C C . ASP B 1 54 ? 9.242 8.766 -7.496 1 98.19 54 ASP B C 1
ATOM 1787 O O . ASP B 1 54 ? 10.133 8.914 -8.336 1 98.19 54 ASP B O 1
ATOM 1791 N N . ASN B 1 55 ? 8.727 9.75 -6.805 1 97.5 55 ASN B N 1
ATOM 1792 C CA . ASN B 1 55 ? 9.047 11.125 -7.172 1 97.5 55 ASN B CA 1
ATOM 1793 C C . ASN B 1 55 ? 9.742 11.859 -6.027 1 97.5 55 ASN B C 1
ATOM 1795 O O . ASN B 1 55 ? 9.867 13.086 -6.055 1 97.5 55 ASN B O 1
ATOM 1799 N N . LEU B 1 56 ? 10.211 11.211 -5.098 1 98 56 LEU B N 1
ATOM 1800 C CA . LEU B 1 56 ? 10.688 11.797 -3.848 1 98 56 LEU B CA 1
ATOM 1801 C C . LEU B 1 56 ? 11.82 12.781 -4.109 1 98 56 LEU B C 1
ATOM 1803 O O . LEU B 1 56 ? 12.836 12.422 -4.719 1 98 56 LEU B O 1
ATOM 1807 N N . GLN B 1 57 ? 11.609 13.977 -3.762 1 97.75 57 GLN B N 1
ATOM 1808 C CA . GLN B 1 57 ? 12.656 14.977 -3.596 1 97.75 57 GLN B CA 1
ATOM 1809 C C . GLN B 1 57 ? 12.953 15.219 -2.119 1 97.75 57 GLN B C 1
ATOM 1811 O O . GLN B 1 57 ? 12.266 16 -1.461 1 97.75 57 GLN B O 1
ATOM 1816 N N . PRO B 1 58 ? 14.031 14.664 -1.617 1 96.94 58 PRO B N 1
ATOM 1817 C CA . PRO B 1 58 ? 14.258 14.602 -0.171 1 96.94 58 PRO B CA 1
ATOM 1818 C C . PRO B 1 58 ? 14.383 15.977 0.471 1 96.94 58 PRO B C 1
ATOM 1820 O O . PRO B 1 58 ? 14.156 16.125 1.674 1 96.94 58 PRO B O 1
ATOM 1823 N N . ASN B 1 59 ? 14.766 16.969 -0.238 1 97.31 59 ASN B N 1
ATOM 1824 C CA . ASN B 1 59 ? 14.891 18.312 0.309 1 97.31 59 ASN B CA 1
ATOM 1825 C C . ASN B 1 59 ? 13.547 19.031 0.355 1 97.31 59 ASN B C 1
ATOM 1827 O O . ASN B 1 59 ? 13.422 20.078 1 1 97.31 59 ASN B O 1
ATOM 1831 N N . LEU B 1 60 ? 12.484 18.5 -0.336 1 98.31 60 LEU B N 1
ATOM 1832 C CA . LEU B 1 60 ? 11.211 19.203 -0.475 1 98.31 60 LEU B CA 1
ATOM 1833 C C . LEU B 1 60 ? 10.062 18.359 0.086 1 98.31 60 LEU B C 1
ATOM 1835 O O . LEU B 1 60 ? 8.984 18.891 0.35 1 98.31 60 LEU B O 1
ATOM 1839 N N . GLU B 1 61 ? 10.25 17.078 0.19 1 98.81 61 GLU B N 1
ATOM 1840 C CA . GLU B 1 61 ? 9.188 16.156 0.579 1 98.81 61 GLU B CA 1
ATOM 1841 C C . GLU B 1 61 ? 9.641 15.227 1.701 1 98.81 61 GLU B C 1
ATOM 1843 O O . GLU B 1 61 ? 10.828 14.891 1.793 1 98.81 61 GLU B O 1
ATOM 1848 N N . ARG B 1 62 ? 8.742 14.852 2.488 1 98.75 62 ARG B N 1
ATOM 1849 C CA . ARG B 1 62 ? 9.102 13.961 3.584 1 98.75 62 ARG B CA 1
ATOM 1850 C C . ARG B 1 62 ? 7.867 13.242 4.133 1 98.75 62 ARG B C 1
ATOM 1852 O O . ARG B 1 62 ? 6.758 13.781 4.082 1 98.75 62 ARG B O 1
ATOM 1859 N N . CYS B 1 63 ? 8.055 12.055 4.602 1 98.88 63 CYS B N 1
ATOM 1860 C CA . CYS B 1 63 ? 7.07 11.273 5.336 1 98.88 63 CYS B CA 1
ATOM 1861 C C . CYS B 1 63 ? 7.551 10.992 6.758 1 98.88 63 CYS B C 1
ATOM 1863 O O . CYS B 1 63 ? 8.672 10.516 6.961 1 98.88 63 CYS B O 1
ATOM 1865 N N . TRP B 1 64 ? 6.73 11.305 7.703 1 98.88 64 TRP B N 1
ATOM 1866 C CA . TRP B 1 64 ? 7.062 11.047 9.102 1 98.88 64 TRP B CA 1
ATOM 1867 C C . TRP B 1 64 ? 6.16 9.969 9.688 1 98.88 64 TRP B C 1
ATOM 1869 O O . TRP B 1 64 ? 4.965 9.922 9.391 1 98.88 64 TRP B O 1
ATOM 1879 N N . ILE B 1 65 ? 6.738 9.148 10.5 1 98.88 65 ILE B N 1
ATOM 1880 C CA . ILE B 1 65 ? 6.059 8.086 11.234 1 98.88 65 ILE B CA 1
ATOM 1881 C C . ILE B 1 65 ? 6.254 8.297 12.734 1 98.88 65 ILE B C 1
ATOM 1883 O O . ILE B 1 65 ? 7.391 8.414 13.211 1 98.88 65 ILE B O 1
ATOM 1887 N N . ALA B 1 66 ? 5.176 8.383 13.453 1 98.81 66 ALA B N 1
ATOM 1888 C CA . ALA B 1 66 ? 5.227 8.367 14.914 1 98.81 66 ALA B CA 1
ATOM 1889 C C . ALA B 1 66 ? 5.125 6.938 15.445 1 98.81 66 ALA B C 1
ATOM 1891 O O . ALA B 1 66 ? 4.25 6.176 15.031 1 98.81 66 ALA B O 1
ATOM 1892 N N . GLU B 1 67 ? 6.004 6.566 16.281 1 98.06 67 GLU B N 1
ATOM 1893 C CA . GLU B 1 67 ? 5.98 5.215 16.828 1 98.06 67 GLU B CA 1
ATOM 1894 C C . GLU B 1 67 ? 6.402 5.211 18.297 1 98.06 67 GL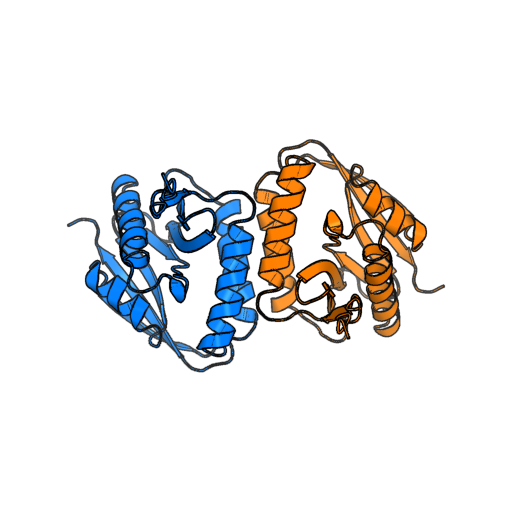U B C 1
ATOM 1896 O O . GLU B 1 67 ? 7.047 6.152 18.766 1 98.06 67 GLU B O 1
ATOM 1901 N N . LYS B 1 68 ? 6.004 4.27 19.047 1 96.88 68 LYS B N 1
ATOM 1902 C CA . LYS B 1 68 ? 6.41 3.969 20.406 1 96.88 68 LYS B CA 1
ATOM 1903 C C . LYS B 1 68 ? 6.66 2.475 20.594 1 96.88 68 LYS B C 1
ATOM 1905 O O . LYS B 1 68 ? 5.77 1.658 20.344 1 96.88 68 LYS B O 1
ATOM 1910 N N . ASP B 1 69 ? 7.848 2.057 21.031 1 93.88 69 ASP B N 1
ATOM 1911 C CA . ASP B 1 69 ? 8.219 0.656 21.203 1 93.88 69 ASP B CA 1
ATOM 1912 C C . ASP B 1 69 ? 7.945 -0.141 19.922 1 93.88 69 ASP B C 1
ATOM 1914 O O . ASP B 1 69 ? 7.301 -1.19 19.969 1 93.88 69 ASP B O 1
ATOM 1918 N N . ASP B 1 70 ? 8.18 0.462 18.797 1 91.38 70 ASP B N 1
ATOM 1919 C CA . ASP B 1 70 ? 8.109 -0.132 17.469 1 91.38 70 ASP B CA 1
ATOM 1920 C C . ASP B 1 70 ? 6.66 -0.311 17.016 1 91.38 70 ASP B C 1
ATOM 1922 O O . ASP B 1 70 ? 6.391 -1.013 16.047 1 91.38 70 ASP B O 1
ATOM 1926 N N . GLU B 1 71 ? 5.836 0.327 17.812 1 96.25 71 GLU B N 1
ATOM 1927 C CA . GLU B 1 71 ? 4.426 0.311 17.438 1 96.25 71 GLU B CA 1
ATOM 1928 C C . GLU B 1 71 ? 4.039 1.59 16.688 1 96.25 71 GLU B C 1
ATOM 1930 O O . GLU B 1 71 ? 4.344 2.693 17.156 1 96.25 71 GLU B O 1
ATOM 1935 N N . PHE B 1 72 ? 3.363 1.405 15.656 1 98.19 72 PHE B N 1
ATOM 1936 C CA . PHE B 1 72 ? 2.896 2.514 14.836 1 98.19 72 PHE B CA 1
ATOM 1937 C C . PHE B 1 72 ? 1.815 3.309 15.555 1 98.19 72 PHE B C 1
ATOM 1939 O O . PHE B 1 72 ? 0.81 2.746 15.992 1 98.19 72 PHE B O 1
ATOM 1946 N N . LEU B 1 73 ? 1.983 4.625 15.648 1 98.69 73 LEU B N 1
ATOM 1947 C CA . LEU B 1 73 ? 1.009 5.484 16.312 1 98.69 73 LEU B CA 1
ATOM 1948 C C . LEU B 1 73 ? 0.367 6.445 15.305 1 98.69 73 LEU B C 1
ATOM 1950 O O . LEU B 1 73 ? -0.74 6.934 15.539 1 98.69 73 LEU B O 1
ATOM 1954 N N . GLY B 1 74 ? 1.066 6.738 14.234 1 98.81 74 GLY B N 1
ATOM 1955 C CA . GLY B 1 74 ? 0.531 7.676 13.258 1 98.81 74 GLY B CA 1
ATOM 1956 C C . GLY B 1 74 ? 1.539 8.07 12.195 1 98.81 74 GLY B C 1
ATOM 1957 O O . GLY B 1 74 ? 2.686 7.617 12.227 1 98.81 74 GLY B O 1
ATOM 1958 N N . CYS B 1 75 ? 1.059 8.898 11.234 1 98.94 75 CYS B N 1
ATOM 1959 C CA . CYS B 1 75 ? 1.911 9.32 10.133 1 98.94 75 CYS B CA 1
ATOM 1960 C C . CYS B 1 75 ? 1.422 10.633 9.531 1 98.94 75 CYS B C 1
ATOM 1962 O O . CYS B 1 75 ? 0.309 11.078 9.82 1 98.94 75 CYS B O 1
ATOM 1964 N N . ILE B 1 76 ? 2.234 11.242 8.758 1 98.94 76 ILE B N 1
ATOM 1965 C CA . ILE B 1 76 ? 1.922 12.414 7.953 1 98.94 76 ILE B CA 1
ATOM 1966 C C . ILE B 1 76 ? 2.924 12.531 6.809 1 98.94 76 ILE B C 1
ATOM 1968 O O . ILE B 1 76 ? 4.039 12.016 6.895 1 98.94 76 ILE B O 1
ATOM 1972 N N . MET B 1 77 ? 2.523 13.109 5.777 1 98.88 77 MET B N 1
ATOM 1973 C CA . MET B 1 77 ? 3.371 13.273 4.602 1 98.88 77 MET B CA 1
ATOM 1974 C C . MET B 1 77 ? 3.281 14.695 4.062 1 98.88 77 MET B C 1
ATOM 1976 O O . MET B 1 77 ? 2.199 15.289 4.039 1 98.88 77 MET B O 1
ATOM 1980 N N . LEU B 1 78 ? 4.367 15.289 3.732 1 98.88 78 LEU B N 1
ATOM 1981 C CA . LEU B 1 78 ? 4.434 16.547 3.008 1 98.88 78 LEU B CA 1
ATOM 1982 C C . LEU B 1 78 ? 5.043 16.359 1.624 1 98.88 78 LEU B C 1
ATOM 1984 O O . LEU B 1 78 ? 6.148 15.82 1.498 1 98.88 78 LEU B O 1
ATOM 1988 N N . VAL B 1 79 ? 4.34 16.766 0.617 1 98.81 79 VAL B N 1
ATOM 1989 C CA . VAL B 1 79 ? 4.832 16.641 -0.75 1 98.81 79 VAL B CA 1
ATOM 1990 C C . VAL B 1 79 ? 4.73 18 -1.457 1 98.81 79 VAL B C 1
ATOM 1992 O O . VAL B 1 79 ? 4.086 18.922 -0.953 1 98.81 79 VAL B O 1
ATOM 1995 N N . HIS B 1 80 ? 5.438 18.109 -2.574 1 97.88 80 HIS B N 1
ATOM 1996 C CA . HIS B 1 80 ? 5.301 19.281 -3.424 1 97.88 80 HIS B CA 1
ATOM 1997 C C . HIS B 1 80 ? 3.945 19.312 -4.121 1 97.88 80 HIS B C 1
ATOM 1999 O O . HIS B 1 80 ? 3.496 18.281 -4.645 1 97.88 80 HIS B O 1
ATOM 2005 N N . ASP B 1 81 ? 3.287 20.406 -4.09 1 96.81 81 ASP B N 1
ATOM 2006 C CA . ASP B 1 81 ? 2.033 20.578 -4.816 1 96.81 81 ASP B CA 1
ATOM 2007 C C . ASP B 1 81 ? 2.289 20.953 -6.273 1 96.81 81 ASP B C 1
ATOM 2009 O O . ASP B 1 81 ? 3.439 21.031 -6.707 1 96.81 81 ASP B O 1
ATOM 2013 N N . LYS B 1 82 ? 1.266 21.062 -7.047 1 92.19 82 LYS B N 1
ATOM 2014 C CA . LYS B 1 82 ? 1.382 21.391 -8.461 1 92.19 82 LYS B CA 1
ATOM 2015 C C . LYS B 1 82 ? 1.906 22.812 -8.656 1 92.19 82 LYS B C 1
ATOM 2017 O O . LYS B 1 82 ? 2.645 23.078 -9.602 1 92.19 82 LYS B O 1
ATOM 2022 N N . GLN B 1 83 ? 1.57 23.703 -7.734 1 94.12 83 GLN B N 1
ATOM 2023 C CA . GLN B 1 83 ? 1.998 25.094 -7.82 1 94.12 83 GLN B CA 1
ATOM 2024 C C . GLN B 1 83 ? 3.377 25.297 -7.195 1 94.12 83 GLN B C 1
ATOM 2026 O O . GLN B 1 83 ? 3.652 24.766 -6.113 1 94.12 83 GLN B O 1
ATOM 2031 N N . PRO B 1 84 ? 4.199 26.094 -7.93 1 94.44 84 PRO B N 1
ATOM 2032 C CA . PRO B 1 84 ? 5.52 26.359 -7.359 1 94.44 84 PRO B CA 1
ATOM 2033 C C . PRO B 1 84 ? 5.445 27.016 -5.984 1 94.44 84 PRO B C 1
ATOM 2035 O O . PRO B 1 84 ? 4.602 27.891 -5.758 1 94.44 84 PRO B O 1
ATOM 2038 N N . GLY B 1 85 ? 6.25 26.547 -5.113 1 96.88 85 GLY B N 1
ATOM 2039 C CA . GLY B 1 85 ? 6.363 27.156 -3.799 1 96.88 85 GLY B CA 1
ATOM 2040 C C . GLY B 1 85 ? 5.266 26.734 -2.844 1 96.88 85 GLY B C 1
ATOM 2041 O O . GLY B 1 85 ? 5.195 27.219 -1.713 1 96.88 85 GLY B O 1
ATOM 2042 N N . VAL B 1 86 ? 4.414 25.828 -3.287 1 98.5 86 VAL B N 1
ATOM 2043 C CA . VAL B 1 86 ? 3.305 25.375 -2.461 1 98.5 86 VAL B CA 1
ATOM 2044 C C . VAL B 1 86 ? 3.475 23.891 -2.148 1 98.5 86 VAL B C 1
ATOM 2046 O O . VAL B 1 86 ? 3.812 23.094 -3.033 1 98.5 86 VAL B O 1
ATOM 2049 N N . ALA B 1 87 ? 3.354 23.516 -0.917 1 98.81 87 ALA B N 1
ATOM 2050 C CA . ALA B 1 87 ? 3.389 22.125 -0.483 1 98.81 87 ALA B CA 1
ATOM 2051 C C . ALA B 1 87 ? 1.981 21.594 -0.239 1 98.81 87 ALA B C 1
ATOM 2053 O O . ALA B 1 87 ? 1.018 22.359 -0.196 1 98.81 87 ALA B O 1
ATOM 2054 N N . LYS B 1 88 ? 1.87 20.328 -0.147 1 98.88 88 LYS B N 1
ATOM 2055 C CA . LYS B 1 88 ? 0.631 19.625 0.18 1 98.88 88 LYS B CA 1
ATOM 2056 C C . LYS B 1 88 ? 0.834 18.656 1.348 1 98.88 88 LYS B C 1
ATOM 2058 O O . LYS B 1 88 ? 1.771 17.859 1.343 1 98.88 88 LYS B O 1
ATOM 2063 N N . LEU B 1 89 ? 0.059 18.875 2.371 1 98.81 89 LEU B N 1
ATOM 2064 C CA . LEU B 1 89 ? 0.026 17.953 3.498 1 98.81 89 LEU B CA 1
ATOM 2065 C C . LEU B 1 89 ? -0.925 16.797 3.221 1 98.81 89 LEU B C 1
ATOM 2067 O O . LEU B 1 89 ? -2.082 17 2.854 1 98.81 89 LEU B O 1
ATOM 2071 N N . ARG B 1 90 ? -0.432 15.578 3.365 1 98.69 90 ARG B N 1
ATOM 2072 C CA . ARG B 1 90 ? -1.217 14.398 3.018 1 98.69 90 ARG B CA 1
ATOM 2073 C C . ARG B 1 90 ? -1.127 13.344 4.109 1 98.69 90 ARG B C 1
ATOM 2075 O O . ARG B 1 90 ? -0.136 13.273 4.84 1 98.69 90 ARG B O 1
ATOM 2082 N N . LEU B 1 91 ? -2.17 12.547 4.254 1 98.88 91 LEU B N 1
ATOM 2083 C CA . LEU B 1 91 ? -2.215 11.25 4.93 1 98.88 91 LEU B CA 1
ATOM 2084 C C . LEU B 1 91 ? -1.948 11.406 6.422 1 98.88 91 LEU B C 1
ATOM 2086 O O . LEU B 1 91 ? -1.18 10.641 7.004 1 98.88 91 LEU B O 1
ATOM 2090 N N . LEU B 1 92 ? -2.443 12.398 7.031 1 98.88 92 LEU B N 1
ATOM 2091 C CA . LEU B 1 92 ? -2.432 12.43 8.492 1 98.88 92 LEU B CA 1
ATOM 2092 C C . LEU B 1 92 ? -3.299 11.32 9.062 1 98.88 92 LEU B C 1
ATOM 2094 O O . LEU B 1 92 ? -4.48 11.211 8.727 1 98.88 92 LEU B O 1
ATOM 2098 N N . LEU B 1 93 ? -2.758 10.508 9.82 1 98.88 93 LEU B N 1
ATOM 2099 C CA . LEU B 1 93 ? -3.467 9.453 10.539 1 98.88 93 LEU B CA 1
ATOM 2100 C C . LEU B 1 93 ? -2.883 9.258 11.93 1 98.88 93 LEU B C 1
ATOM 2102 O O . LEU B 1 93 ? -1.661 9.25 12.102 1 98.88 93 LEU B O 1
ATOM 2106 N N . VAL B 1 94 ? -3.672 9.219 12.898 1 98.62 94 VAL B N 1
ATOM 2107 C CA . VAL B 1 94 ? -3.309 8.859 14.266 1 98.62 94 VAL B CA 1
ATOM 2108 C C . VAL B 1 94 ? -4.148 7.672 14.734 1 98.62 94 VAL B C 1
ATOM 2110 O O . VAL B 1 94 ? -5.375 7.695 14.633 1 98.62 94 VAL B O 1
ATOM 2113 N N . GLU B 1 95 ? -3.479 6.633 15.195 1 98.44 95 GLU B N 1
ATOM 2114 C CA . GLU B 1 95 ? -4.191 5.473 15.719 1 98.44 95 GLU B CA 1
ATOM 2115 C C . GLU B 1 95 ? -5.137 5.871 16.844 1 98.44 95 GLU B C 1
ATOM 2117 O O . GLU B 1 95 ? -4.82 6.754 17.641 1 98.44 95 GLU B O 1
ATOM 2122 N N . GLU B 1 96 ? -6.242 5.109 16.922 1 97 96 GLU B N 1
ATOM 2123 C CA . GLU B 1 96 ? -7.258 5.391 17.938 1 97 96 GLU B CA 1
ATOM 2124 C C . GLU B 1 96 ? -6.656 5.422 19.328 1 97 96 GLU B C 1
ATOM 2126 O O . GLU B 1 96 ? -6.93 6.332 20.109 1 97 96 GLU B O 1
ATOM 2131 N N . LYS B 1 97 ? -5.797 4.512 19.625 1 96.25 97 LYS B N 1
ATOM 2132 C CA . LYS B 1 97 ? -5.223 4.363 20.969 1 96.25 97 LYS B CA 1
ATOM 2133 C C . LYS B 1 97 ? -4.258 5.5 21.281 1 96.25 97 LYS B C 1
ATOM 2135 O O . LYS B 1 97 ? -3.867 5.691 22.438 1 96.25 97 LYS B O 1
ATOM 2140 N N . ALA B 1 98 ? -3.824 6.203 20.266 1 97.12 98 ALA B N 1
ATOM 2141 C CA . ALA B 1 98 ? -2.811 7.238 20.438 1 97.12 98 ALA B CA 1
ATOM 2142 C C . ALA B 1 98 ? -3.436 8.633 20.406 1 97.12 98 ALA B C 1
ATOM 2144 O O . ALA B 1 98 ? -2.738 9.633 20.562 1 97.12 98 ALA B O 1
ATOM 2145 N N . ARG B 1 99 ? -4.703 8.719 20.172 1 96.31 99 ARG B N 1
ATOM 2146 C CA . ARG B 1 99 ? -5.379 10.016 20.109 1 96.31 99 ARG B CA 1
ATOM 2147 C C . ARG B 1 99 ? -5.422 10.68 21.484 1 96.31 99 ARG B C 1
ATOM 2149 O O . ARG B 1 99 ? -5.57 10.008 22.5 1 96.31 99 ARG B O 1
ATOM 2156 N N . GLY B 1 100 ? -5.289 12.016 21.469 1 94.38 100 GLY B N 1
ATOM 2157 C CA . GLY B 1 100 ? -5.301 12.773 22.703 1 94.38 100 GLY B CA 1
ATOM 2158 C C . GLY B 1 100 ? -3.949 12.82 23.391 1 94.38 100 GLY B C 1
ATOM 2159 O O . GLY B 1 100 ? -3.797 13.461 24.438 1 94.38 100 GLY B O 1
ATOM 2160 N N . LEU B 1 101 ? -2.924 12.234 22.781 1 95.19 101 LEU B N 1
ATOM 2161 C CA . LEU B 1 101 ? -1.598 12.172 23.375 1 95.19 101 LEU B CA 1
ATOM 2162 C C . LEU B 1 101 ? -0.649 13.164 22.719 1 95.19 101 LEU B C 1
ATOM 2164 O O . LEU B 1 101 ? 0.554 13.156 22.984 1 95.19 101 LEU B O 1
ATOM 2168 N N . GLY B 1 102 ? -1.16 13.93 21.828 1 96.88 102 GLY B N 1
ATOM 2169 C CA . GLY B 1 102 ? -0.35 14.953 21.188 1 96.88 102 GLY B CA 1
ATOM 2170 C C . GLY B 1 102 ? 0.353 14.469 19.938 1 96.88 102 GLY B C 1
ATOM 2171 O O . GLY B 1 102 ? 1.147 15.203 19.344 1 96.88 102 GLY B O 1
ATOM 2172 N N . VAL B 1 103 ? 0.128 13.32 19.469 1 98.25 103 VAL B N 1
ATOM 2173 C CA . VAL B 1 103 ? 0.792 12.727 18.312 1 98.25 103 VAL B CA 1
ATOM 2174 C C . VAL B 1 103 ? 0.47 13.539 17.047 1 98.25 103 VAL B C 1
ATOM 2176 O O . VAL B 1 103 ? 1.373 13.922 16.312 1 98.25 103 VAL B O 1
ATOM 2179 N N . GLY B 1 104 ? -0.825 13.812 16.828 1 98.56 104 GLY B N 1
ATOM 2180 C CA . GLY B 1 104 ? -1.237 14.57 15.656 1 98.56 104 GLY B CA 1
ATOM 2181 C C . GLY B 1 104 ? -0.61 15.945 15.578 1 98.56 104 GLY B C 1
ATOM 2182 O O . GLY B 1 104 ? -0.088 16.344 14.539 1 98.56 104 GLY B O 1
ATOM 2183 N N . SER B 1 105 ? -0.678 16.625 16.703 1 98.31 105 SER B N 1
ATOM 2184 C CA . SER B 1 105 ? -0.105 17.969 16.75 1 98.31 105 SER B CA 1
ATOM 2185 C C . SER B 1 105 ? 1.396 17.938 16.484 1 98.31 105 SER B C 1
ATOM 2187 O O . SER B 1 105 ? 1.921 18.797 15.781 1 98.31 105 SER B O 1
ATOM 2189 N N . SER B 1 106 ? 2.094 16.953 17.062 1 98.31 106 SER B N 1
ATOM 2190 C CA . SER B 1 106 ? 3.533 16.828 16.859 1 98.31 106 SER B CA 1
ATOM 2191 C C . SER B 1 106 ? 3.863 16.562 15.398 1 98.31 106 SER B C 1
ATOM 2193 O O . SER B 1 106 ? 4.812 17.125 14.859 1 98.31 106 SER B O 1
ATOM 2195 N N . LEU B 1 107 ? 3.123 15.734 14.742 1 98.81 107 LEU B N 1
ATOM 2196 C CA . LEU B 1 107 ? 3.334 15.406 13.336 1 98.81 107 LEU B CA 1
ATOM 2197 C C . LEU B 1 107 ? 3.107 16.625 12.453 1 98.81 107 LEU B C 1
ATOM 2199 O O . LEU B 1 107 ? 3.916 16.922 11.57 1 98.81 107 LEU B O 1
ATOM 2203 N N . ILE B 1 108 ? 2.029 17.344 12.68 1 98.75 108 ILE B N 1
ATOM 2204 C CA . ILE B 1 108 ? 1.714 18.531 11.891 1 98.75 108 ILE B CA 1
ATOM 2205 C C . ILE B 1 108 ? 2.812 19.578 12.07 1 98.75 108 ILE B C 1
ATOM 2207 O O . ILE B 1 108 ? 3.244 20.203 11.102 1 98.75 108 ILE B O 1
ATOM 2211 N N . GLN B 1 109 ? 3.279 19.703 13.297 1 98.31 109 GLN B N 1
ATOM 2212 C CA . GLN B 1 109 ? 4.34 20.672 13.555 1 98.31 109 GLN B CA 1
ATOM 2213 C C . GLN B 1 109 ? 5.621 20.297 12.82 1 98.31 109 GLN B C 1
ATOM 2215 O O . GLN B 1 109 ? 6.332 21.172 12.32 1 98.31 109 GLN B O 1
ATOM 2220 N N . GLN B 1 110 ? 5.938 19.016 12.781 1 98.19 110 GLN B N 1
ATOM 2221 C CA . GLN B 1 110 ? 7.082 18.562 12 1 98.19 110 GLN B CA 1
ATOM 2222 C C . GLN B 1 110 ? 6.941 18.969 10.531 1 98.19 110 GLN B C 1
ATOM 2224 O O . GLN B 1 110 ? 7.898 19.438 9.914 1 98.19 110 GLN B O 1
ATOM 2229 N N . CYS B 1 111 ? 5.789 18.812 9.969 1 98.44 111 CYS B N 1
ATOM 2230 C CA . CYS B 1 111 ? 5.508 19.141 8.578 1 98.44 111 CYS B CA 1
ATOM 2231 C C . CYS B 1 111 ? 5.699 20.625 8.32 1 98.44 111 CYS B C 1
ATOM 2233 O O . CYS B 1 111 ? 6.359 21.016 7.355 1 98.44 111 CYS B O 1
ATOM 2235 N N . ILE B 1 112 ? 5.156 21.422 9.219 1 98.56 112 ILE B N 1
ATOM 2236 C CA . ILE B 1 112 ? 5.195 22.859 9.055 1 98.56 112 ILE B CA 1
ATOM 2237 C C . ILE B 1 112 ? 6.637 23.359 9.148 1 98.56 112 ILE B C 1
ATOM 2239 O O . ILE B 1 112 ? 7.086 24.156 8.32 1 98.56 112 ILE B O 1
ATOM 2243 N N . THR B 1 113 ? 7.355 22.844 10.141 1 98.56 113 THR B N 1
ATOM 2244 C CA . THR B 1 113 ? 8.758 23.219 10.32 1 98.56 113 THR B CA 1
ATOM 2245 C C . THR B 1 113 ? 9.57 22.875 9.078 1 98.56 113 THR B C 1
ATOM 2247 O O . THR B 1 113 ? 10.305 23.703 8.555 1 98.56 113 THR B O 1
ATOM 2250 N N . PHE B 1 114 ? 9.422 21.719 8.555 1 98.75 114 PHE B N 1
ATOM 2251 C CA . PHE B 1 114 ? 10.141 21.266 7.367 1 98.75 114 PHE B CA 1
ATOM 2252 C C . PHE B 1 114 ? 9.773 22.109 6.16 1 98.75 114 PHE B C 1
ATOM 2254 O O . PHE B 1 114 ? 10.641 22.469 5.355 1 98.75 114 PHE B O 1
ATOM 2261 N N . ALA B 1 115 ? 8.477 22.359 6.004 1 98.75 115 ALA B N 1
ATOM 2262 C CA . ALA B 1 115 ? 8.016 23.156 4.871 1 98.75 115 ALA B CA 1
ATOM 2263 C C . ALA B 1 115 ? 8.688 24.531 4.855 1 98.75 115 ALA B C 1
ATOM 2265 O O . ALA B 1 115 ? 9.133 25 3.805 1 98.75 115 ALA B O 1
ATOM 2266 N N . LYS B 1 116 ? 8.734 25.156 5.996 1 98.38 116 LYS B N 1
ATOM 2267 C CA . LYS B 1 116 ? 9.391 26.453 6.102 1 98.38 116 LYS B CA 1
ATOM 2268 C C . LYS B 1 116 ? 10.867 26.359 5.746 1 98.38 116 LYS B C 1
ATOM 2270 O O . LYS B 1 116 ? 11.391 27.172 4.977 1 98.38 116 LYS B O 1
ATOM 2275 N N . GLU B 1 117 ? 11.516 25.328 6.297 1 98.19 117 GLU B N 1
ATOM 2276 C CA . GLU B 1 117 ? 12.938 25.125 6.035 1 98.19 117 GLU B CA 1
ATOM 2277 C C . GLU B 1 117 ? 13.195 24.875 4.551 1 98.19 117 GLU B C 1
ATOM 2279 O O . GLU B 1 117 ? 14.234 25.266 4.02 1 98.19 117 GLU B O 1
ATOM 2284 N N . ALA B 1 118 ? 12.273 24.234 3.879 1 98 118 ALA B N 1
ATOM 2285 C CA . ALA B 1 118 ? 12.406 23.875 2.469 1 98 118 ALA B CA 1
ATOM 2286 C C . ALA B 1 118 ? 12.117 25.078 1.57 1 98 118 ALA B C 1
ATOM 2288 O O . ALA B 1 118 ? 12.312 25.016 0.354 1 98 118 ALA B O 1
ATOM 2289 N N . GLY B 1 119 ? 11.555 26.125 2.158 1 97.81 119 GLY B N 1
ATOM 2290 C CA . GLY B 1 119 ? 11.336 27.359 1.41 1 97.81 119 GLY B CA 1
ATOM 2291 C C . GLY B 1 119 ? 9.938 27.469 0.834 1 97.81 119 GLY B C 1
ATOM 2292 O O . GLY B 1 119 ? 9.68 28.312 -0.025 1 97.81 119 GLY B O 1
ATOM 2293 N N . TYR B 1 120 ? 9.086 26.625 1.247 1 98.56 120 TYR B N 1
ATOM 2294 C CA . TYR B 1 120 ? 7.703 26.734 0.799 1 98.56 120 TYR B CA 1
ATOM 2295 C C . TYR B 1 120 ? 7.055 28 1.354 1 98.56 120 TYR B C 1
ATOM 2297 O O . TYR B 1 120 ? 7.379 28.438 2.459 1 98.56 120 TYR B O 1
ATOM 2305 N N . THR B 1 121 ? 6.078 28.531 0.631 1 98.38 121 THR B N 1
ATOM 2306 C CA . THR B 1 121 ? 5.391 29.75 1.052 1 98.38 121 THR B CA 1
ATOM 2307 C C . THR B 1 121 ? 3.963 29.438 1.497 1 98.38 121 THR B C 1
ATOM 2309 O O . THR B 1 121 ? 3.312 30.266 2.135 1 98.38 121 THR B O 1
ATOM 2312 N N . ARG B 1 122 ? 3.482 28.219 1.193 1 98.62 122 ARG B N 1
ATOM 2313 C CA . ARG B 1 122 ? 2.123 27.812 1.531 1 98.62 122 ARG B CA 1
ATOM 2314 C C . ARG B 1 122 ? 2.023 26.297 1.635 1 98.62 122 ARG B C 1
ATOM 2316 O O . ARG B 1 122 ? 2.754 25.562 0.954 1 98.62 122 ARG B O 1
ATOM 2323 N N . ILE B 1 123 ? 1.163 25.828 2.434 1 98.88 123 ILE B N 1
ATOM 2324 C CA . ILE B 1 123 ? 0.789 24.422 2.494 1 98.88 123 ILE B CA 1
ATOM 2325 C C . ILE B 1 123 ? -0.71 24.281 2.236 1 98.88 123 ILE B C 1
ATOM 2327 O O . ILE B 1 123 ? -1.522 24.969 2.861 1 98.88 123 ILE B O 1
ATOM 2331 N N . ASN B 1 124 ? -1.06 23.469 1.334 1 98.81 124 ASN B N 1
ATOM 2332 C CA . ASN B 1 124 ? -2.438 23.047 1.096 1 98.81 124 ASN B CA 1
ATOM 2333 C C . ASN B 1 124 ? -2.713 21.672 1.666 1 98.81 124 ASN B C 1
ATOM 2335 O O . ASN B 1 124 ? -1.797 20.859 1.804 1 98.81 124 ASN B O 1
ATOM 2339 N N . LEU B 1 125 ? -3.918 21.406 2.047 1 98.44 125 LEU B N 1
ATOM 2340 C CA . LEU B 1 125 ? -4.371 20.047 2.316 1 98.44 125 LEU B CA 1
ATOM 2341 C C . LEU B 1 125 ? -5.844 19.891 1.955 1 98.44 125 LEU B C 1
ATOM 2343 O O . LEU B 1 125 ? -6.574 20.875 1.845 1 98.44 125 LEU B O 1
ATOM 2347 N N . TRP B 1 126 ? -6.211 18.719 1.637 1 98.19 126 TRP B N 1
ATOM 2348 C CA . TRP B 1 126 ? -7.594 18.312 1.392 1 98.19 126 TRP B CA 1
ATOM 2349 C C . TRP B 1 126 ? -8.031 17.25 2.393 1 98.19 126 TRP B C 1
ATOM 2351 O O . TRP B 1 126 ? -7.324 16.266 2.619 1 98.19 126 TRP B O 1
ATOM 2361 N N . THR B 1 127 ? -9.102 17.516 3.08 1 98.38 127 THR B N 1
ATOM 2362 C CA . THR B 1 127 ? -9.648 16.625 4.086 1 98.38 127 THR B CA 1
ATOM 2363 C C . THR B 1 127 ? -11.172 16.531 3.963 1 98.38 127 THR B C 1
ATOM 2365 O O . THR B 1 127 ? -11.742 16.953 2.961 1 98.38 127 THR B O 1
ATOM 2368 N N . GLN B 1 128 ? -11.836 15.805 4.898 1 98.19 128 GLN B N 1
ATOM 2369 C CA . GLN B 1 128 ? -13.281 15.633 4.859 1 98.19 128 GLN B CA 1
ATOM 2370 C C . GLN B 1 128 ? -13.953 16.312 6.055 1 98.19 128 GLN B C 1
ATOM 2372 O O . GLN B 1 128 ? -13.414 16.281 7.164 1 98.19 128 GLN B O 1
ATOM 2377 N N . SER B 1 129 ? -15.148 16.781 5.852 1 98.12 129 SER B N 1
ATOM 2378 C CA . SER B 1 129 ? -15.852 17.594 6.84 1 98.12 129 SER B CA 1
ATOM 2379 C C . SER B 1 129 ? -16.172 16.781 8.094 1 98.12 129 SER B C 1
ATOM 2381 O O . SER B 1 129 ? -16.234 17.328 9.195 1 98.12 129 SER B O 1
ATOM 2383 N N . MET B 1 130 ? -16.312 15.445 7.953 1 97.06 130 MET B N 1
ATOM 2384 C CA . MET B 1 130 ? -16.719 14.625 9.086 1 97.06 130 MET B CA 1
ATOM 2385 C C . MET B 1 130 ? -15.523 14.289 9.969 1 97.06 130 MET B C 1
ATOM 2387 O O . MET B 1 130 ? -15.688 13.781 11.078 1 97.06 130 MET B O 1
ATOM 2391 N N . LEU B 1 131 ? -14.328 14.523 9.508 1 97.5 131 LEU B N 1
ATOM 2392 C CA . LEU B 1 131 ? -13.125 14.234 10.273 1 97.5 131 LEU B CA 1
ATOM 2393 C C . LEU B 1 131 ? -12.828 15.352 11.266 1 97.5 131 LEU B C 1
ATOM 2395 O O . LEU B 1 131 ? -11.797 16.031 11.164 1 97.5 131 LEU B O 1
ATOM 2399 N N . GLU B 1 132 ? -13.594 15.445 12.32 1 96.88 132 GLU B N 1
ATOM 2400 C CA . GLU B 1 132 ? -13.617 16.562 13.25 1 96.88 132 GLU B CA 1
ATOM 2401 C C . GLU B 1 132 ? -12.281 16.703 13.992 1 96.88 132 GLU B C 1
ATOM 2403 O O . GLU B 1 132 ? -11.789 17.812 14.195 1 96.88 132 GLU B O 1
ATOM 2408 N N . GLY B 1 133 ? -11.742 15.555 14.484 1 96.5 133 GLY B N 1
ATOM 2409 C CA . GLY B 1 133 ? -10.461 15.594 15.164 1 96.5 133 GLY B CA 1
ATOM 2410 C C . GLY B 1 133 ? -9.352 16.188 14.312 1 96.5 133 GLY B C 1
ATOM 2411 O O . GLY B 1 133 ? -8.586 17.031 14.773 1 96.5 133 GLY B O 1
ATOM 2412 N N . ALA B 1 134 ? -9.273 15.75 13.062 1 97.19 134 ALA B N 1
ATOM 2413 C CA . ALA B 1 134 ? -8.266 16.266 12.141 1 97.19 134 ALA B CA 1
ATOM 2414 C C . ALA B 1 134 ? -8.469 17.75 11.883 1 97.19 134 ALA B C 1
ATOM 2416 O O . ALA B 1 134 ? -7.512 18.531 11.898 1 97.19 134 ALA B O 1
ATOM 2417 N N . ARG B 1 135 ? -9.719 18.141 11.664 1 98.19 135 ARG B N 1
ATOM 2418 C CA . ARG B 1 135 ? -10.055 19.531 11.406 1 98.19 135 ARG B CA 1
ATOM 2419 C C . ARG B 1 135 ? -9.625 20.422 12.562 1 98.19 135 ARG B C 1
ATOM 2421 O O . ARG B 1 135 ? -9.094 21.516 12.352 1 98.19 135 ARG B O 1
ATOM 2428 N N . ARG B 1 136 ? -9.867 20 13.711 1 98.06 136 ARG B N 1
ATOM 2429 C CA . ARG B 1 136 ? -9.461 20.766 14.891 1 98.06 136 ARG B CA 1
ATOM 2430 C C . ARG B 1 136 ? -7.949 20.938 14.938 1 98.06 136 ARG B C 1
ATOM 2432 O O . ARG B 1 136 ? -7.449 22 15.273 1 98.06 136 ARG B O 1
ATOM 2439 N N . LEU B 1 137 ? -7.242 19.828 14.672 1 98.38 137 LEU B N 1
ATOM 2440 C CA . LEU B 1 137 ? -5.785 19.891 14.641 1 98.38 137 LEU B CA 1
ATOM 2441 C C . LEU B 1 137 ? -5.301 20.891 13.609 1 98.38 137 LEU B C 1
ATOM 2443 O O . LEU B 1 137 ? -4.402 21.688 13.891 1 98.38 137 LEU B O 1
ATOM 2447 N N . TYR B 1 138 ? -5.891 20.859 12.359 1 98.62 138 TYR B N 1
ATOM 2448 C CA . TYR B 1 138 ? -5.484 21.781 11.305 1 98.62 138 TYR B CA 1
ATOM 2449 C C . TYR B 1 138 ? -5.773 23.219 11.695 1 98.62 138 TYR B C 1
ATOM 2451 O O . TYR B 1 138 ? -4.93 24.094 11.508 1 98.62 138 TYR B O 1
ATOM 2459 N N . SER B 1 139 ? -6.965 23.422 12.25 1 98.5 139 SER B N 1
ATOM 2460 C CA . SER B 1 139 ? -7.344 24.766 12.68 1 98.5 139 SER B CA 1
ATOM 2461 C C . SER B 1 139 ? -6.395 25.297 13.742 1 98.5 139 SER B C 1
ATOM 2463 O O . SER B 1 139 ? -5.906 26.422 13.648 1 98.5 139 SER B O 1
ATOM 2465 N N . LYS B 1 140 ? -6.102 24.516 14.719 1 98.06 140 LYS B N 1
ATOM 2466 C CA . LYS B 1 140 ? -5.203 24.906 15.805 1 98.06 140 LYS B CA 1
ATOM 2467 C C . LYS B 1 140 ? -3.805 25.203 15.281 1 98.06 140 LYS B C 1
ATOM 2469 O O . LYS B 1 140 ? -3.123 26.094 15.805 1 98.06 140 LYS B O 1
ATOM 2474 N N . ALA B 1 141 ? -3.4 24.547 14.281 1 98.06 141 ALA B N 1
ATOM 2475 C CA . ALA B 1 141 ? -2.066 24.719 13.711 1 98.06 141 ALA B CA 1
ATOM 2476 C C . ALA B 1 141 ? -1.996 25.984 12.859 1 98.06 141 ALA B C 1
ATOM 2478 O O . ALA B 1 141 ? -0.907 26.438 12.5 1 98.06 141 ALA B O 1
ATOM 2479 N N . GLY B 1 142 ? -3.15 26.516 12.484 1 98.12 142 GLY B N 1
ATOM 2480 C CA . GLY B 1 142 ? -3.141 27.781 11.766 1 98.12 142 GLY B CA 1
ATOM 2481 C C . GLY B 1 142 ? -3.672 27.656 10.344 1 98.12 142 GLY B C 1
ATOM 2482 O O . GLY B 1 142 ? -3.648 28.625 9.586 1 98.12 142 GLY B O 1
ATOM 2483 N N . PHE B 1 143 ? -4.18 26.469 9.945 1 98.81 143 PHE B N 1
ATOM 2484 C CA . PHE B 1 143 ? -4.801 26.312 8.633 1 98.81 143 PHE B CA 1
ATOM 2485 C C . PHE B 1 143 ? -6.172 26.984 8.602 1 98.81 143 PHE B C 1
ATOM 2487 O O . PHE B 1 143 ? -6.855 27.047 9.625 1 98.81 143 PHE B O 1
ATOM 2494 N N . LYS B 1 144 ? -6.555 27.375 7.414 1 98.75 144 LYS B N 1
ATOM 2495 C CA . LYS B 1 144 ? -7.871 27.969 7.211 1 98.75 144 LYS B CA 1
ATOM 2496 C C . LYS B 1 144 ? -8.641 27.25 6.105 1 98.75 144 LYS B C 1
ATOM 2498 O O . LYS B 1 144 ? -8.07 26.906 5.074 1 98.75 144 LYS B O 1
ATOM 2503 N N . LEU B 1 145 ? -9.867 27.031 6.32 1 98.62 145 LEU B N 1
ATOM 2504 C CA . LEU B 1 145 ? -10.758 26.453 5.316 1 98.62 145 LEU B CA 1
ATOM 2505 C C . LEU B 1 145 ? -11.008 27.438 4.176 1 98.62 145 LEU B C 1
ATOM 2507 O O . LEU B 1 145 ? -11.367 28.594 4.414 1 98.62 145 LEU B O 1
ATOM 2511 N N . VAL B 1 146 ? -10.844 26.938 2.941 1 98.56 146 VAL B N 1
ATOM 2512 C CA . VAL B 1 146 ? -10.945 27.922 1.865 1 98.56 146 VAL B CA 1
ATOM 2513 C C . VAL B 1 146 ? -11.953 27.453 0.823 1 98.56 146 VAL B C 1
ATOM 2515 O O . VAL B 1 146 ? -12.422 28.234 -0.002 1 98.56 146 VAL B O 1
ATOM 2518 N N . GLU B 1 147 ? -12.25 26.188 0.776 1 98.56 147 GLU B N 1
ATOM 2519 C CA . GLU B 1 147 ? -13.188 25.656 -0.206 1 98.56 147 GLU B CA 1
ATOM 2520 C C . GLU B 1 147 ? -13.836 24.375 0.297 1 98.56 147 GLU B C 1
ATOM 2522 O O . GLU B 1 147 ? -13.234 23.625 1.065 1 98.56 147 GLU B O 1
ATOM 2527 N N . LYS B 1 148 ? -15.086 24.141 -0.045 1 98.5 148 LYS B N 1
ATOM 2528 C CA . LYS B 1 148 ? -15.82 22.906 0.227 1 98.5 148 LYS B CA 1
ATOM 2529 C C . LYS B 1 148 ? -16.422 22.344 -1.05 1 98.5 148 LYS B C 1
ATOM 2531 O O . LYS B 1 148 ? -16.828 23.094 -1.941 1 98.5 148 LYS B O 1
ATOM 2536 N N . GLU B 1 149 ? -16.438 21.031 -1.119 1 98.31 149 GLU B N 1
ATOM 2537 C CA . GLU B 1 149 ? -17.047 20.359 -2.266 1 98.31 149 GLU B CA 1
ATOM 2538 C C . GLU B 1 149 ? -17.656 19.031 -1.861 1 98.31 149 GLU B C 1
ATOM 2540 O O . GLU B 1 149 ? -17 18.203 -1.231 1 98.31 149 GLU B O 1
ATOM 2545 N N . ASP B 1 150 ? -18.906 18.812 -2.303 1 98.19 150 ASP B N 1
ATOM 2546 C CA . ASP B 1 150 ? -19.562 17.531 -2.037 1 98.19 150 ASP B CA 1
ATOM 2547 C C . ASP B 1 150 ? -19.125 16.469 -3.043 1 98.19 150 ASP B C 1
ATOM 2549 O O . ASP B 1 150 ? -18.938 16.766 -4.227 1 98.19 150 ASP B O 1
ATOM 2553 N N . HIS B 1 151 ? -18.953 15.258 -2.562 1 97.75 151 HIS B N 1
ATOM 2554 C CA . HIS B 1 151 ? -18.656 14.133 -3.443 1 97.75 151 HIS B CA 1
ATOM 2555 C C . HIS B 1 151 ? -19.031 12.805 -2.789 1 97.75 151 HIS B C 1
ATOM 2557 O O . HIS B 1 151 ? -19.516 12.781 -1.652 1 97.75 151 HIS B O 1
ATOM 2563 N N . ASP B 1 152 ? -18.969 11.734 -3.459 1 97 152 ASP B N 1
ATOM 2564 C CA . ASP B 1 152 ? -19.281 10.398 -2.953 1 97 152 ASP B CA 1
ATOM 2565 C C . ASP B 1 152 ? -18.281 9.367 -3.467 1 97 152 ASP B C 1
ATOM 2567 O O . ASP B 1 152 ? -18.641 8.219 -3.723 1 97 152 ASP B O 1
ATOM 2571 N N . SER B 1 153 ? -17.062 9.711 -3.555 1 95.81 153 SER B N 1
ATOM 2572 C CA . SER B 1 153 ? -16 9 -4.258 1 95.81 153 SER B CA 1
ATOM 2573 C C . SER B 1 153 ? -15.781 7.613 -3.672 1 95.81 153 SER B C 1
ATOM 2575 O O . SER B 1 153 ? -15.32 6.703 -4.367 1 95.81 153 SER B O 1
ATOM 2577 N N . TRP B 1 154 ? -16.094 7.406 -2.393 1 97.62 154 TRP B N 1
ATOM 2578 C CA . TRP B 1 154 ? -15.703 6.168 -1.72 1 97.62 154 TRP B CA 1
ATOM 2579 C C . TRP B 1 154 ? -16.906 5.492 -1.086 1 97.62 154 TRP B C 1
ATOM 2581 O O . TRP B 1 154 ? -16.828 4.945 0.015 1 97.62 154 TRP B O 1
ATOM 2591 N N . GLY B 1 155 ? -18.062 5.637 -1.709 1 95.94 155 GLY B N 1
ATOM 2592 C CA . GLY B 1 155 ? -19.25 4.855 -1.385 1 95.94 155 GLY B CA 1
ATOM 2593 C C . GLY B 1 155 ? -20.156 5.535 -0.381 1 95.94 155 GLY B C 1
ATOM 2594 O O . GLY B 1 155 ? -21.219 5.008 -0.04 1 95.94 155 GLY B O 1
ATOM 2595 N N . VAL B 1 156 ? -19.688 6.672 0.09 1 97 156 VAL B N 1
ATOM 2596 C CA . VAL B 1 156 ? -20.5 7.441 1.035 1 97 156 VAL B CA 1
ATOM 2597 C C . VAL B 1 156 ? -20.531 8.906 0.61 1 97 156 VAL B C 1
ATOM 2599 O O . VAL B 1 156 ? -19.547 9.438 0.1 1 97 156 VAL B O 1
ATOM 2602 N N . LYS B 1 157 ? -21.672 9.531 0.792 1 97.38 157 LYS B N 1
ATOM 2603 C CA . LYS B 1 157 ? -21.766 10.961 0.542 1 97.38 157 LYS B CA 1
ATOM 2604 C C . LYS B 1 157 ? -21 11.758 1.605 1 97.38 157 LYS B C 1
ATOM 2606 O O . LYS B 1 157 ? -21.141 11.492 2.801 1 97.38 157 LYS B O 1
ATOM 2611 N N . MET B 1 158 ? -20.188 12.719 1.142 1 97.62 158 MET B N 1
ATOM 2612 C CA . MET B 1 158 ? -19.406 13.508 2.088 1 97.62 158 MET B CA 1
ATOM 2613 C C . MET B 1 158 ? -19.016 14.852 1.48 1 97.62 158 MET B C 1
ATOM 2615 O O . MET B 1 158 ? -19.266 15.102 0.3 1 97.62 158 MET B O 1
ATOM 2619 N N . THR B 1 159 ? -18.547 15.695 2.283 1 98.56 159 THR B N 1
ATOM 2620 C CA . THR B 1 159 ? -18.062 17 1.855 1 98.56 159 THR B CA 1
ATOM 2621 C C . THR B 1 159 ? -16.547 17.109 2.033 1 98.56 159 THR B C 1
ATOM 2623 O O . THR B 1 159 ? -16.047 17 3.148 1 98.56 159 THR B O 1
ATOM 2626 N N . GLY B 1 160 ? -15.898 17.25 0.893 1 98.5 160 GLY B N 1
ATOM 2627 C CA . GLY B 1 160 ? -14.477 17.547 0.93 1 98.5 160 GLY B CA 1
ATOM 2628 C C . GLY B 1 160 ? -14.18 19 1.252 1 98.5 160 GLY B C 1
ATOM 2629 O O . GLY B 1 160 ? -14.969 19.891 0.926 1 98.5 160 GLY B O 1
ATOM 2630 N N . GLU B 1 161 ? -13.086 19.219 1.943 1 98.75 161 GLU B N 1
ATOM 2631 C CA . GLU B 1 161 ? -12.664 20.562 2.33 1 98.75 161 GLU B CA 1
ATOM 2632 C C . GLU B 1 161 ? -11.211 20.828 1.93 1 98.75 161 GLU B C 1
ATOM 2634 O O . GLU B 1 161 ? -10.344 19.984 2.166 1 98.75 161 GLU B O 1
ATOM 2639 N N . MET B 1 162 ? -10.969 21.953 1.363 1 98.62 162 MET B N 1
ATOM 2640 C CA . MET B 1 162 ? -9.617 22.438 1.111 1 98.62 162 MET B CA 1
ATOM 2641 C C . MET B 1 162 ? -9.188 23.422 2.189 1 98.62 162 MET B C 1
ATOM 2643 O O . MET B 1 162 ? -9.906 24.375 2.488 1 98.62 162 MET B O 1
ATOM 2647 N N . TRP B 1 163 ? -8.023 23.141 2.793 1 98.81 163 TRP B N 1
ATOM 2648 C CA . TRP B 1 163 ? -7.441 24.016 3.811 1 98.81 163 TRP B CA 1
ATOM 2649 C C . TRP B 1 163 ? -6.078 24.531 3.367 1 98.81 163 TRP B C 1
ATOM 2651 O O . TRP B 1 163 ? -5.367 23.859 2.617 1 98.81 163 TRP B O 1
ATOM 2661 N N . GLN B 1 164 ? -5.789 25.719 3.809 1 98.69 164 GLN B N 1
ATOM 2662 C CA . GLN B 1 164 ? -4.52 26.328 3.428 1 98.69 164 GLN B CA 1
ATOM 2663 C C . GLN B 1 164 ? -3.857 27.016 4.621 1 98.69 164 GLN B C 1
ATOM 2665 O O . GLN B 1 164 ? -4.543 27.5 5.523 1 98.69 164 GLN B O 1
ATOM 2670 N N . MET B 1 165 ? -2.568 27.031 4.613 1 98.62 165 MET B N 1
ATOM 2671 C CA . MET B 1 165 ? -1.757 27.781 5.562 1 98.62 165 MET B CA 1
ATOM 2672 C C . MET B 1 165 ? -0.701 28.609 4.836 1 98.62 165 MET B C 1
ATOM 2674 O O . MET B 1 165 ? 0.075 28.078 4.043 1 98.62 165 MET B O 1
ATOM 2678 N N . ASP B 1 166 ? -0.679 29.891 5.074 1 97.94 166 ASP B N 1
ATOM 2679 C CA . ASP B 1 166 ? 0.377 30.781 4.586 1 97.94 166 ASP B CA 1
ATOM 2680 C C . ASP B 1 166 ? 1.608 30.719 5.484 1 97.94 166 ASP B C 1
ATOM 2682 O O . ASP B 1 166 ? 1.502 30.875 6.703 1 97.94 166 ASP B O 1
ATOM 2686 N N . LEU B 1 167 ? 2.766 30.484 4.902 1 97.5 167 LEU B N 1
ATOM 2687 C CA . LEU B 1 167 ? 3.984 30.312 5.688 1 97.5 167 LEU B CA 1
ATOM 2688 C C . LEU B 1 167 ? 4.832 31.578 5.66 1 97.5 167 LEU B C 1
ATOM 2690 O O . LEU B 1 167 ? 5.871 31.656 6.316 1 97.5 167 LEU B O 1
ATOM 2694 N N . THR B 1 168 ? 4.535 32.531 4.871 1 89.62 168 THR B N 1
ATOM 2695 C CA . THR B 1 168 ? 5.332 33.719 4.711 1 89.62 168 THR B CA 1
ATOM 2696 C C . THR B 1 168 ? 5.168 34.656 5.918 1 89.62 168 THR B C 1
ATOM 2698 O O . THR B 1 168 ? 5.984 35.562 6.133 1 89.62 168 THR B O 1
ATOM 2701 N N . ASN B 1 169 ? 4.324 34.406 6.785 1 67.25 169 ASN B N 1
ATOM 2702 C CA . ASN B 1 169 ? 4.18 35.375 7.887 1 67.25 169 ASN B CA 1
ATOM 2703 C C . ASN B 1 169 ? 5.141 35.031 9.031 1 67.25 169 ASN B C 1
ATOM 2705 O O . ASN B 1 169 ? 5.473 33.875 9.258 1 67.25 169 ASN B O 1
#

InterPro domains:
  IPR000182 GNAT domain [PF00583] (52-143)
  IPR000182 GNAT domain [PS51186] (10-163)
  IPR016181 Acyl-CoA N-acyltransferase [SSF55729] (9-154)
  IPR050769 N-acetyltransferase, camello-type [PTHR13947] (46-155)

Solvent-accessible surface area (backbone atoms only — not comparable to full-atom values): 18084 Å² total; per-residue (Å²): 130,81,77,68,72,72,82,70,65,78,43,76,41,68,75,54,71,25,42,58,16,45,53,16,14,52,51,18,36,50,42,28,73,76,68,55,38,42,59,59,49,29,23,51,43,20,44,52,47,18,49,46,58,75,63,62,44,78,75,65,29,51,45,41,35,32,28,42,90,90,35,82,34,31,37,33,32,34,35,73,40,93,50,87,51,28,29,29,51,41,72,72,46,61,36,79,91,40,59,93,70,54,54,65,60,53,49,53,48,52,49,52,54,49,38,52,73,52,61,33,44,30,38,36,35,73,51,51,69,82,45,53,71,60,50,51,51,40,44,74,73,58,36,40,81,76,47,75,45,76,49,49,91,30,78,44,82,46,40,37,32,34,31,37,30,78,54,78,115,130,82,77,69,73,72,81,70,65,76,44,77,41,69,74,54,71,24,42,58,15,46,53,17,14,52,52,18,36,51,40,29,72,75,68,55,37,41,59,59,48,30,24,51,43,20,43,53,46,17,50,46,59,75,61,61,42,78,76,65,30,52,44,41,35,32,28,41,90,89,36,82,33,31,36,32,31,34,35,72,40,93,52,88,52,28,28,28,50,43,74,72,45,62,37,78,90,41,60,93,70,53,54,64,58,51,49,52,50,52,48,52,54,48,38,52,74,53,61,33,43,29,38,35,35,73,48,52,68,84,44,54,72,59,50,49,51,41,47,73,72,58,37,40,82,75,47,75,45,77,50,48,91,31,80,43,82,46,40,36,32,35,32,37,30,79,52,77,115